Protein AF-A0ABC8RAS7-F1 (afdb_monomer_lite)

InterPro domains:
  IPR002060 Squalene/phytoene synthase [PF00494] (3-174)
  IPR008949 Isoprenoid synthase domain superfamily [G3DSA:1.10.600.10] (1-197)
  IPR008949 Isoprenoid synthase domain superfamily [SSF48576] (3-178)
  IPR019845 Squalene/phytoene synthase, conserved site [PS01044] (50-65)
  IPR019845 Squalene/phytoene synthase, conserved site [PS01045] (83-111)
  IPR044844 Trans-isoprenyl diphosphate synthases, eukaryotic-type [PTHR11626] (1-174)

Sequence (250 aa):
MDQFHDVSTAFLELGSSYQEAIEDITMRMGAGMAKFICKEVETIDDYDEYCHYVAGLVGLGLSKLFHASGSEDLLSDSLSNSMGLFLQKTNIIRDYLEDINEIPKSRMFWPRQIWSKYVNKLEELKYEENSVKAVQCLNDMVTNALFHVEDCLTYMSSLRDPAIFRFCAIPQAVQCLLSSGARFERYKLRLRFRKERFDSDPLPEGIASLTACSYSHRYARKQELSFSHALYLKPDKDRMFHLPYRFHCP

Structure (mmCIF, N/CA/C/O backbone):
data_AF-A0ABC8RAS7-F1
#
_entry.id   AF-A0ABC8RAS7-F1
#
loop_
_atom_site.group_PDB
_atom_site.id
_atom_site.type_symbol
_atom_site.label_atom_id
_atom_site.label_alt_id
_atom_site.label_comp_id
_atom_site.label_asym_id
_atom_site.label_entity_id
_atom_site.label_seq_id
_atom_site.pdbx_PDB_ins_code
_atom_site.Cartn_x
_atom_site.Cartn_y
_atom_site.Cartn_z
_atom_site.occupancy
_atom_site.B_iso_or_equiv
_atom_site.auth_seq_id
_atom_site.auth_comp_id
_atom_site.auth_asym_id
_atom_site.auth_atom_id
_atom_site.pdbx_PDB_model_num
ATOM 1 N N . MET A 1 1 ? 1.725 -23.679 9.089 1.00 62.34 1 MET A N 1
ATOM 2 C CA . MET A 1 1 ? 0.539 -22.963 9.622 1.00 62.34 1 MET A CA 1
ATOM 3 C C . MET A 1 1 ? 0.133 -23.550 10.980 1.00 62.34 1 MET A C 1
ATOM 5 O O . MET A 1 1 ? -1.001 -23.413 11.417 1.00 62.34 1 MET A O 1
ATOM 9 N N . ASP A 1 2 ? 1.065 -24.193 11.684 1.00 82.06 2 ASP A N 1
ATOM 10 C CA . ASP A 1 2 ? 0.701 -25.319 12.555 1.00 82.06 2 ASP A CA 1
ATOM 11 C C . ASP A 1 2 ? 0.168 -24.858 13.922 1.00 82.06 2 ASP A C 1
ATOM 13 O O . ASP A 1 2 ? -0.480 -25.621 14.628 1.00 82.06 2 ASP A O 1
ATOM 17 N N . GLN A 1 3 ? 0.365 -23.575 14.243 1.00 92.94 3 GLN A N 1
ATOM 18 C CA . GLN A 1 3 ? -0.088 -22.911 15.471 1.00 92.94 3 GLN A CA 1
ATOM 19 C C . GLN A 1 3 ? -1.175 -21.849 15.208 1.00 92.94 3 GLN A C 1
ATOM 21 O O . GLN A 1 3 ? -1.400 -20.957 16.016 1.00 92.94 3 GLN A O 1
ATOM 26 N N . PHE A 1 4 ? -1.867 -21.894 14.060 1.00 93.62 4 PHE A N 1
ATOM 27 C CA . PHE A 1 4 ? -2.911 -20.899 13.749 1.00 93.62 4 PHE A CA 1
ATOM 28 C C . PHE A 1 4 ? -4.131 -20.977 14.691 1.00 93.62 4 PHE A C 1
ATOM 30 O O . PHE A 1 4 ? -4.896 -20.020 14.818 1.00 93.62 4 PHE A O 1
ATOM 37 N N . HIS A 1 5 ? -4.299 -22.105 15.384 1.00 93.88 5 HIS A N 1
ATOM 38 C CA . HIS A 1 5 ? -5.350 -22.290 16.380 1.00 93.88 5 HIS A CA 1
ATOM 39 C C . HIS A 1 5 ? -5.195 -21.354 17.589 1.00 93.88 5 HIS A C 1
ATOM 41 O O . HIS A 1 5 ? -6.210 -20.904 18.117 1.00 93.88 5 HIS A O 1
ATOM 47 N N . ASP A 1 6 ? -3.968 -20.982 17.971 1.00 96.12 6 ASP A N 1
ATOM 48 C CA . ASP A 1 6 ? -3.725 -19.998 19.035 1.00 96.12 6 ASP A CA 1
ATOM 49 C C . ASP A 1 6 ? -4.275 -18.619 18.645 1.00 96.12 6 ASP A C 1
ATOM 51 O O . ASP A 1 6 ? -4.979 -17.972 19.418 1.00 96.12 6 ASP A O 1
ATOM 55 N N . VAL A 1 7 ? -4.021 -18.199 17.400 1.00 95.69 7 VAL A N 1
ATOM 56 C CA . VAL A 1 7 ? -4.528 -16.932 16.848 1.00 95.69 7 VAL A CA 1
ATOM 57 C C . VAL A 1 7 ? -6.052 -16.948 16.776 1.00 95.69 7 VAL A C 1
ATOM 59 O O . VAL A 1 7 ? -6.695 -15.973 17.151 1.00 95.69 7 VAL A O 1
ATOM 62 N N . SER A 1 8 ? -6.631 -18.066 16.330 1.00 94.94 8 SER A N 1
ATOM 63 C CA . SER A 1 8 ? -8.087 -18.233 16.249 1.00 94.94 8 SER A CA 1
ATOM 64 C C . SER A 1 8 ? -8.736 -18.192 17.634 1.00 94.94 8 SER A C 1
ATOM 66 O O . SER A 1 8 ? -9.781 -17.575 17.801 1.00 94.94 8 SER A O 1
ATOM 68 N N . THR A 1 9 ? -8.100 -18.798 18.639 1.00 96.88 9 THR A N 1
ATOM 69 C CA . THR A 1 9 ? -8.584 -18.775 20.027 1.00 96.88 9 THR A CA 1
ATOM 70 C C . THR A 1 9 ? -8.573 -17.351 20.578 1.00 96.88 9 THR A C 1
ATOM 72 O O . THR A 1 9 ? -9.608 -16.875 21.029 1.00 96.88 9 THR A O 1
ATOM 75 N N . ALA A 1 10 ? -7.453 -16.631 20.448 1.00 97.44 10 ALA A N 1
ATOM 76 C CA . ALA A 1 10 ? -7.353 -15.238 20.891 1.00 97.44 10 ALA A CA 1
ATOM 77 C C . ALA A 1 10 ? -8.318 -14.303 20.139 1.00 97.44 10 ALA A C 1
ATOM 79 O O . ALA A 1 10 ? -8.871 -13.376 20.722 1.00 97.44 10 ALA A O 1
ATOM 80 N N . PHE A 1 11 ? -8.548 -14.549 18.847 1.00 97.38 11 PHE A N 1
ATOM 81 C CA . PHE A 1 11 ? -9.520 -13.806 18.048 1.00 97.38 11 PHE A CA 1
ATOM 82 C C . PHE A 1 11 ? -10.949 -13.955 18.592 1.00 97.38 11 PHE A C 1
ATOM 84 O O . PHE A 1 11 ? -11.655 -12.958 18.735 1.00 97.38 11 PHE A O 1
ATOM 91 N N . LEU A 1 12 ? -11.353 -15.179 18.947 1.00 97.50 12 LEU A N 1
ATOM 92 C CA . LEU A 1 12 ? -12.685 -15.464 19.493 1.00 97.50 12 LEU A CA 1
ATOM 93 C C . LEU A 1 12 ? -12.917 -14.840 20.879 1.00 97.50 12 LEU A C 1
ATOM 95 O O . LEU A 1 12 ? -14.067 -14.672 21.283 1.00 97.50 12 LEU A O 1
ATOM 99 N N . GLU A 1 13 ? -11.851 -14.474 21.595 1.00 97.75 13 GLU A N 1
ATOM 100 C CA . GLU A 1 13 ? -11.922 -13.759 22.876 1.00 97.75 13 GLU A CA 1
ATOM 101 C C . GLU A 1 13 ? -12.148 -12.243 22.716 1.00 97.75 13 GLU A C 1
ATOM 103 O O . GLU A 1 13 ? -12.458 -11.557 23.693 1.00 97.75 13 GLU A O 1
ATOM 108 N N . LEU A 1 14 ? -12.012 -11.691 21.504 1.00 97.56 14 LEU A N 1
ATOM 109 C CA . LEU A 1 14 ? -12.231 -10.265 21.250 1.00 97.56 14 LEU A CA 1
ATOM 110 C C . LEU A 1 14 ? -13.721 -9.897 21.317 1.00 97.56 14 LEU A C 1
ATOM 112 O O . LEU A 1 14 ? -14.602 -10.722 21.100 1.00 97.56 14 LEU A O 1
ATOM 116 N N . GLY A 1 15 ? -14.028 -8.620 21.559 1.00 97.50 15 GLY A N 1
ATOM 117 C CA . GLY A 1 15 ? -15.397 -8.107 21.424 1.00 97.50 15 GLY A CA 1
ATOM 118 C C . GLY A 1 15 ? -15.930 -8.232 19.988 1.00 97.50 15 GLY A C 1
ATOM 119 O O . GLY A 1 15 ? -15.159 -8.133 19.032 1.00 97.50 15 GLY A O 1
ATOM 120 N N . SER A 1 16 ? -17.248 -8.402 19.830 1.00 97.25 16 SER A N 1
ATOM 121 C CA . SER A 1 16 ? -17.882 -8.671 18.526 1.00 97.25 16 SER A CA 1
ATOM 122 C C . SER A 1 16 ? -17.580 -7.607 17.469 1.00 97.25 16 SER A C 1
ATOM 124 O O . SER A 1 16 ? -17.297 -7.945 16.328 1.00 97.25 16 SER A O 1
ATOM 126 N N . SER A 1 17 ? -17.535 -6.329 17.855 1.00 96.69 17 SER A N 1
ATOM 127 C CA . SER A 1 17 ? -17.196 -5.226 16.948 1.00 96.69 17 SER A CA 1
ATOM 128 C C . SER A 1 17 ? -15.775 -5.328 16.378 1.00 96.69 17 SER A C 1
ATOM 130 O O . SER A 1 17 ? -15.545 -4.977 15.221 1.00 96.69 17 SER A O 1
ATOM 132 N N . TYR A 1 18 ? -14.815 -5.835 17.157 1.00 97.81 18 TYR A N 1
ATOM 133 C CA . TYR A 1 18 ? -13.459 -6.088 16.671 1.00 97.81 18 TYR A CA 1
ATOM 134 C C . TYR A 1 18 ? -13.413 -7.314 15.759 1.00 97.81 18 TYR A C 1
ATOM 136 O O . TYR A 1 18 ? -12.730 -7.281 14.735 1.00 97.81 18 TYR A O 1
ATOM 144 N N . GLN A 1 19 ? -14.152 -8.372 16.113 1.00 98.12 19 GLN A N 1
ATOM 145 C CA . GLN A 1 19 ? -14.245 -9.585 15.301 1.00 98.12 19 GLN A CA 1
ATOM 146 C C . GLN A 1 19 ? -14.814 -9.276 13.912 1.00 98.12 19 GLN A C 1
ATOM 148 O O . GLN A 1 19 ? -14.172 -9.579 12.909 1.00 98.12 19 GLN A O 1
ATOM 153 N N . GLU A 1 20 ? -15.942 -8.564 13.853 1.00 97.50 20 GLU A N 1
ATOM 154 C CA . GLU A 1 20 ? -16.597 -8.141 12.608 1.00 97.50 20 GLU A CA 1
ATOM 155 C C . GLU A 1 20 ? -15.663 -7.313 11.713 1.00 97.50 20 GLU A C 1
ATOM 157 O O . GLU A 1 20 ? -15.599 -7.528 10.501 1.00 97.50 20 GLU A O 1
ATOM 162 N N . ALA A 1 21 ? -14.900 -6.381 12.299 1.00 96.50 21 ALA A N 1
ATOM 163 C CA . ALA A 1 21 ? -13.942 -5.573 11.549 1.00 96.50 21 ALA A CA 1
ATOM 164 C C . ALA A 1 21 ? -12.818 -6.429 10.943 1.00 96.50 21 ALA A C 1
ATOM 166 O O . ALA A 1 21 ? -12.458 -6.239 9.781 1.00 96.50 21 ALA A O 1
ATOM 167 N N . ILE A 1 22 ? -12.265 -7.374 11.705 1.00 98.06 22 ILE A N 1
ATOM 168 C CA . ILE A 1 22 ? -11.183 -8.252 11.242 1.00 98.06 22 ILE A CA 1
ATOM 169 C C . ILE A 1 22 ? -11.694 -9.236 10.181 1.00 98.06 22 ILE A C 1
ATOM 171 O O . ILE A 1 22 ? -11.014 -9.432 9.172 1.00 98.06 22 ILE A O 1
ATOM 175 N N . GLU A 1 23 ? -12.878 -9.825 10.365 1.00 97.75 23 GLU A N 1
ATOM 176 C CA . GLU A 1 23 ? -13.484 -10.761 9.409 1.00 97.75 23 GLU A CA 1
ATOM 177 C C . GLU A 1 23 ? -13.781 -10.095 8.065 1.00 97.75 23 GLU A C 1
ATOM 179 O O . GLU A 1 23 ? -13.345 -10.602 7.028 1.00 97.75 23 GLU A O 1
ATOM 184 N N . ASP A 1 24 ? -14.446 -8.932 8.072 1.00 97.50 24 ASP A N 1
ATOM 185 C CA . ASP A 1 24 ? -14.760 -8.169 6.854 1.00 97.50 24 ASP A CA 1
ATOM 186 C C . ASP A 1 24 ? -13.488 -7.855 6.057 1.00 97.50 24 ASP A C 1
ATOM 188 O O . ASP A 1 24 ? -13.397 -8.122 4.853 1.00 97.50 24 ASP A O 1
ATOM 192 N N . ILE A 1 25 ? -12.470 -7.326 6.739 1.00 98.00 25 ILE A N 1
ATOM 193 C CA . ILE A 1 25 ? -11.211 -6.937 6.105 1.00 98.00 25 ILE A CA 1
ATOM 194 C C . ILE A 1 25 ? -10.447 -8.153 5.588 1.00 98.00 25 ILE A C 1
ATOM 196 O O . ILE A 1 25 ? -9.979 -8.124 4.449 1.00 98.00 25 ILE A O 1
ATOM 200 N N . THR A 1 26 ? -10.361 -9.232 6.366 1.00 97.81 26 THR A N 1
ATOM 201 C CA . THR A 1 26 ? -9.653 -10.456 5.960 1.00 97.81 26 THR A CA 1
ATOM 202 C C . THR A 1 26 ? -10.329 -11.105 4.753 1.00 97.81 26 THR A C 1
ATOM 204 O O . THR A 1 26 ? -9.649 -11.494 3.802 1.00 97.81 26 THR A O 1
ATOM 207 N N . MET A 1 27 ? -11.664 -11.162 4.738 1.00 98.19 27 MET A N 1
ATOM 208 C CA . MET A 1 27 ? -12.439 -11.691 3.616 1.00 98.19 27 MET A CA 1
ATOM 209 C C . MET A 1 27 ? -12.206 -10.874 2.337 1.00 98.19 27 MET A C 1
ATOM 211 O O . MET A 1 27 ? -11.883 -11.437 1.286 1.00 98.19 27 MET A O 1
ATOM 215 N N . ARG A 1 28 ? -12.333 -9.543 2.413 1.00 98.31 28 ARG A N 1
ATOM 216 C CA . ARG A 1 28 ? -12.147 -8.643 1.261 1.00 98.31 28 ARG A CA 1
ATOM 217 C C . ARG A 1 28 ? -10.706 -8.650 0.754 1.00 98.31 28 ARG A C 1
ATOM 219 O O . ARG A 1 28 ? -10.491 -8.666 -0.458 1.00 98.31 28 ARG A O 1
ATOM 226 N N . MET A 1 29 ? -9.732 -8.680 1.662 1.00 98.25 29 MET A N 1
ATOM 227 C CA . MET A 1 29 ? -8.311 -8.778 1.330 1.00 98.25 29 MET A CA 1
ATOM 228 C C . MET A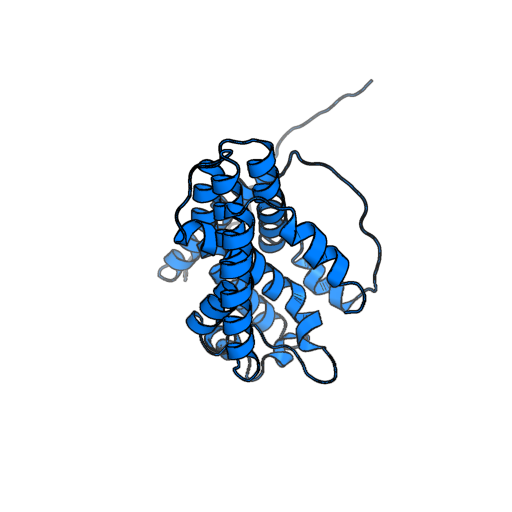 1 29 ? -8.004 -10.099 0.631 1.00 98.25 29 MET A C 1
ATOM 230 O O . MET A 1 29 ? -7.384 -10.085 -0.427 1.00 98.25 29 MET A O 1
ATOM 234 N N . GLY A 1 30 ? -8.500 -11.227 1.150 1.00 97.75 30 GLY A N 1
ATOM 235 C CA . GLY A 1 30 ? -8.322 -12.539 0.526 1.00 97.75 30 GLY A CA 1
ATOM 236 C C . GLY A 1 30 ? -8.903 -12.603 -0.890 1.00 97.75 30 GLY A C 1
ATOM 237 O O . GLY A 1 30 ? -8.229 -13.065 -1.813 1.00 97.75 30 GLY A O 1
ATOM 238 N N . ALA A 1 31 ? -10.113 -12.072 -1.091 1.00 97.12 31 ALA A N 1
ATOM 239 C CA . ALA A 1 31 ? -10.736 -11.987 -2.414 1.00 97.12 31 ALA A CA 1
ATOM 240 C C . ALA A 1 31 ? -9.928 -11.104 -3.385 1.00 97.12 31 ALA A C 1
ATOM 242 O O . ALA A 1 31 ? -9.708 -11.476 -4.539 1.00 97.12 31 ALA A O 1
ATOM 243 N N . GLY A 1 32 ? -9.439 -9.958 -2.907 1.00 96.56 32 GLY A N 1
ATOM 244 C CA . GLY A 1 32 ? -8.588 -9.055 -3.674 1.00 96.56 32 GLY A CA 1
ATOM 245 C C . GLY A 1 32 ? -7.239 -9.664 -4.050 1.00 96.56 32 GLY A C 1
ATOM 246 O O . GLY A 1 32 ? -6.834 -9.612 -5.208 1.00 96.56 32 GLY A O 1
ATOM 247 N N . MET A 1 33 ? -6.566 -10.317 -3.101 1.00 95.12 33 MET A N 1
ATOM 248 C CA . MET A 1 33 ? -5.312 -11.032 -3.350 1.00 95.12 33 MET A CA 1
ATOM 249 C C . MET A 1 33 ? -5.506 -12.128 -4.399 1.00 95.12 33 MET A C 1
ATOM 251 O O . MET A 1 33 ? -4.701 -12.227 -5.322 1.00 95.12 33 MET A O 1
ATOM 255 N N . ALA A 1 34 ? -6.600 -12.895 -4.316 1.00 96.75 34 ALA A N 1
ATOM 256 C CA . ALA A 1 34 ? -6.923 -13.929 -5.295 1.00 96.75 34 ALA A CA 1
ATOM 257 C C . ALA A 1 34 ? -7.057 -13.368 -6.722 1.00 96.75 34 ALA A C 1
ATOM 259 O O . ALA A 1 34 ? -6.582 -13.992 -7.673 1.00 96.75 34 ALA A O 1
ATOM 260 N N . LYS A 1 35 ? -7.626 -12.162 -6.875 1.00 94.88 35 LYS A N 1
ATOM 261 C CA . LYS A 1 35 ? -7.742 -11.462 -8.167 1.00 94.88 35 LYS A CA 1
ATOM 262 C C . LYS A 1 35 ? -6.380 -11.216 -8.831 1.00 94.88 35 LYS A C 1
ATOM 264 O O . LYS A 1 35 ? -6.275 -11.319 -10.051 1.00 94.88 35 LYS A O 1
ATOM 269 N N . PHE A 1 36 ? -5.346 -10.913 -8.045 1.00 94.62 36 PHE A N 1
ATOM 270 C CA . PHE A 1 36 ? -4.010 -10.557 -8.538 1.00 94.62 36 PHE A CA 1
ATOM 271 C C . PHE A 1 36 ? -3.017 -11.732 -8.601 1.00 94.62 36 PHE A C 1
ATOM 273 O O . PHE A 1 36 ? -1.867 -11.532 -8.976 1.00 94.62 36 PHE A O 1
ATOM 280 N N . ILE A 1 37 ? -3.439 -12.975 -8.324 1.00 91.12 37 ILE A N 1
ATOM 281 C CA . ILE A 1 37 ? -2.560 -14.158 -8.463 1.00 91.12 37 ILE A CA 1
ATOM 282 C C . ILE A 1 37 ? -2.108 -14.355 -9.919 1.00 91.12 37 ILE A C 1
ATOM 284 O O . ILE A 1 37 ? -0.943 -14.654 -10.181 1.00 91.12 37 ILE A O 1
ATOM 288 N N . CYS A 1 38 ? -3.032 -14.192 -10.869 1.00 87.25 38 CYS A N 1
ATOM 289 C CA . CYS A 1 38 ? -2.792 -14.426 -12.298 1.00 87.25 38 CYS A CA 1
ATOM 290 C C . CYS A 1 38 ? -2.869 -13.144 -13.140 1.00 87.25 38 CYS A C 1
ATOM 292 O O . CYS A 1 38 ? -2.882 -13.229 -14.367 1.00 87.25 38 CYS A O 1
ATOM 294 N N . LYS A 1 39 ? -2.961 -11.974 -12.499 1.00 91.56 39 LYS A N 1
ATOM 295 C CA . LYS A 1 39 ? -3.093 -10.673 -13.161 1.00 91.56 39 LYS A CA 1
ATOM 296 C C . LYS A 1 39 ? -1.865 -9.820 -12.855 1.00 91.56 39 LYS A C 1
ATOM 298 O O . LYS A 1 39 ? -1.548 -9.596 -11.692 1.00 91.56 39 LYS A O 1
ATOM 303 N N . GLU A 1 40 ? -1.205 -9.336 -13.900 1.00 92.50 40 GLU A N 1
ATOM 304 C CA . GLU A 1 40 ? -0.124 -8.356 -13.777 1.00 92.50 40 GLU A CA 1
ATOM 305 C C . GLU A 1 40 ? -0.687 -6.947 -13.544 1.00 92.50 40 GLU A C 1
ATOM 307 O O . GLU A 1 40 ? -1.829 -6.646 -13.898 1.00 92.50 40 GLU A O 1
ATOM 312 N N . VAL A 1 41 ? 0.110 -6.080 -12.915 1.00 97.06 41 VAL A N 1
ATOM 313 C CA . VAL A 1 41 ? -0.265 -4.683 -12.673 1.00 97.06 41 VAL A CA 1
ATOM 314 C C . VAL A 1 41 ? 0.050 -3.869 -13.929 1.00 97.06 41 VAL A C 1
ATOM 316 O O . VAL A 1 41 ? 1.200 -3.505 -14.184 1.00 97.06 41 VAL A O 1
ATOM 319 N N . GLU A 1 42 ? -0.971 -3.584 -14.733 1.00 97.56 42 GLU A N 1
ATOM 320 C CA . GLU A 1 42 ? -0.797 -2.917 -16.026 1.00 97.56 42 GLU A CA 1
ATOM 321 C C . GLU A 1 42 ? -0.970 -1.400 -15.910 1.00 97.56 42 GLU A C 1
ATOM 323 O O . GLU A 1 42 ? -0.127 -0.631 -16.379 1.00 97.56 42 GLU A O 1
ATOM 328 N N . THR A 1 43 ? -2.039 -0.953 -15.254 1.00 98.50 43 THR A N 1
ATOM 329 C CA . THR A 1 43 ? -2.408 0.466 -15.149 1.00 98.50 43 THR A CA 1
ATOM 330 C C . THR A 1 43 ? -2.144 1.041 -13.757 1.00 98.50 43 THR A C 1
ATOM 332 O O . THR A 1 43 ? -1.894 0.317 -12.793 1.00 98.50 43 THR A O 1
ATOM 335 N N . ILE A 1 44 ? -2.209 2.370 -13.635 1.00 98.06 44 ILE A N 1
ATOM 336 C CA . ILE A 1 44 ? -2.212 3.038 -12.323 1.00 98.06 44 ILE A CA 1
ATOM 337 C C . ILE A 1 44 ? -3.447 2.615 -11.512 1.00 98.06 44 ILE A C 1
ATOM 339 O O . ILE A 1 44 ? -3.323 2.399 -10.312 1.00 98.06 44 ILE A O 1
ATOM 343 N N . ASP A 1 45 ? -4.592 2.405 -12.163 1.00 98.25 45 ASP A N 1
ATOM 344 C CA . ASP A 1 45 ? -5.808 1.932 -11.492 1.00 98.25 45 ASP A CA 1
ATOM 345 C C . ASP A 1 45 ? -5.640 0.505 -10.953 1.00 98.25 45 ASP A C 1
ATOM 347 O O . ASP A 1 45 ? -6.037 0.223 -9.826 1.00 98.25 45 ASP A O 1
ATOM 351 N N . ASP A 1 46 ? -4.989 -0.389 -11.708 1.00 98.12 46 ASP A N 1
ATOM 352 C CA . ASP A 1 46 ? -4.641 -1.731 -11.227 1.00 98.12 46 ASP A CA 1
ATOM 353 C C . ASP A 1 46 ? -3.698 -1.661 -10.023 1.00 98.12 46 ASP A C 1
ATOM 355 O O . ASP A 1 46 ? -3.807 -2.458 -9.093 1.00 98.12 46 ASP A O 1
ATOM 359 N N . TYR A 1 47 ? -2.765 -0.708 -10.041 1.00 98.38 47 TYR A N 1
ATOM 360 C CA . TYR A 1 47 ? -1.812 -0.496 -8.960 1.00 98.38 47 TYR A CA 1
ATOM 361 C C . TYR A 1 47 ? -2.493 0.025 -7.692 1.00 98.38 47 TYR A C 1
ATOM 363 O O . TYR A 1 47 ? -2.220 -0.474 -6.597 1.00 98.38 47 TYR A O 1
ATOM 371 N N . ASP A 1 48 ? -3.407 0.984 -7.838 1.00 98.31 48 ASP A N 1
ATOM 372 C CA . ASP A 1 48 ? -4.221 1.517 -6.747 1.00 98.31 48 ASP A CA 1
ATOM 373 C C . ASP A 1 48 ? -5.175 0.459 -6.193 1.00 98.31 48 ASP A C 1
ATOM 375 O O . ASP A 1 48 ? -5.292 0.324 -4.976 1.00 98.31 48 ASP A O 1
ATOM 379 N N . GLU A 1 49 ? -5.792 -0.346 -7.058 1.00 98.44 49 GLU A N 1
ATOM 380 C CA . GLU A 1 49 ? -6.657 -1.457 -6.664 1.00 98.44 49 GLU A CA 1
ATOM 381 C C . GLU A 1 49 ? -5.873 -2.553 -5.925 1.00 98.44 49 GLU A C 1
ATOM 383 O O . GLU A 1 49 ? -6.305 -3.026 -4.871 1.00 98.44 49 GLU A O 1
ATOM 388 N N . TYR A 1 50 ? -4.694 -2.932 -6.425 1.00 98.25 50 TYR A N 1
ATOM 389 C CA . TYR A 1 50 ? -3.822 -3.880 -5.736 1.00 98.25 50 TYR A CA 1
ATOM 390 C C . TYR A 1 50 ? -3.445 -3.361 -4.343 1.00 98.25 50 TYR A C 1
ATOM 392 O O . TYR A 1 50 ? -3.636 -4.062 -3.346 1.00 98.25 50 TYR A O 1
ATOM 400 N N . CYS A 1 51 ? -2.974 -2.111 -4.255 1.00 98.31 51 CYS A N 1
ATOM 401 C CA . CYS A 1 51 ? -2.611 -1.485 -2.984 1.00 98.31 51 CYS A CA 1
ATOM 402 C C . CYS A 1 51 ? -3.818 -1.332 -2.046 1.00 98.31 51 CYS A C 1
ATOM 404 O O . CYS 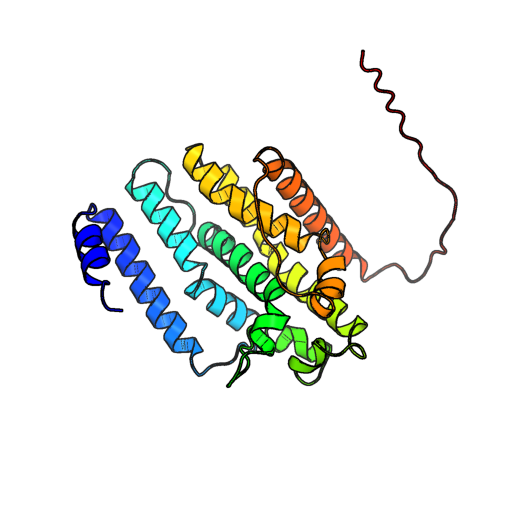A 1 51 ? -3.659 -1.480 -0.832 1.00 98.31 51 CYS A O 1
ATOM 406 N N . HIS A 1 52 ? -5.017 -1.082 -2.581 1.00 98.50 52 HIS A N 1
ATOM 407 C CA . HIS A 1 52 ? -6.255 -1.055 -1.807 1.00 98.50 52 HIS A CA 1
ATOM 408 C C . HIS A 1 52 ? -6.469 -2.389 -1.101 1.00 98.50 52 HIS A C 1
ATOM 410 O O . HIS A 1 52 ? -6.619 -2.413 0.118 1.00 98.50 52 HIS A O 1
ATOM 416 N N . TYR A 1 53 ? -6.416 -3.500 -1.834 1.00 98.38 53 TYR A N 1
ATOM 417 C CA . TYR A 1 53 ? -6.676 -4.806 -1.243 1.00 98.38 53 TYR A CA 1
ATOM 418 C C . TYR A 1 53 ? -5.648 -5.201 -0.184 1.00 98.38 53 TYR A C 1
ATOM 420 O O . TYR A 1 53 ? -6.041 -5.658 0.885 1.00 98.38 53 TYR A O 1
ATOM 428 N N . VAL A 1 54 ? -4.351 -5.012 -0.446 1.00 97.62 54 VAL A N 1
ATOM 429 C CA . VAL A 1 54 ? -3.298 -5.526 0.451 1.00 97.62 54 VAL A CA 1
ATOM 430 C C . VAL A 1 54 ? -2.919 -4.575 1.590 1.00 97.62 54 VAL A C 1
ATOM 432 O O . VAL A 1 54 ? -2.305 -5.013 2.558 1.00 97.62 54 VAL A O 1
ATOM 435 N N . ALA A 1 55 ? -3.274 -3.288 1.506 1.00 98.06 55 ALA A N 1
ATOM 436 C CA . ALA A 1 55 ? -2.894 -2.299 2.519 1.00 98.06 55 ALA A CA 1
ATOM 437 C C . ALA A 1 55 ? -3.957 -1.233 2.795 1.00 98.06 55 ALA A C 1
ATOM 439 O O . ALA A 1 55 ? -4.141 -0.847 3.948 1.00 98.06 55 ALA A O 1
ATOM 440 N N . GLY A 1 56 ? -4.688 -0.769 1.781 1.00 98.19 56 GLY A N 1
ATOM 441 C CA . GLY A 1 56 ? -5.799 0.165 1.976 1.00 98.19 56 GLY A CA 1
ATOM 442 C C . GLY A 1 56 ? -6.846 -0.389 2.943 1.00 98.19 56 GLY A C 1
ATOM 443 O O . GLY A 1 56 ? -7.202 0.266 3.920 1.00 98.19 56 GLY A O 1
ATOM 444 N N . LEU A 1 57 ? -7.247 -1.649 2.750 1.00 98.50 57 LEU A N 1
ATOM 445 C CA . LEU A 1 57 ? -8.148 -2.376 3.645 1.00 98.50 57 LEU A CA 1
ATOM 446 C C . LEU A 1 57 ? -7.598 -2.511 5.072 1.00 98.50 57 LEU A C 1
ATOM 448 O O . LEU A 1 57 ? -8.379 -2.466 6.019 1.00 98.50 57 LEU A O 1
ATOM 452 N N . VAL A 1 58 ? -6.277 -2.614 5.253 1.00 98.06 58 VAL A N 1
ATOM 453 C CA . VAL A 1 58 ? -5.659 -2.602 6.592 1.00 98.06 58 VAL A CA 1
ATOM 454 C C . VAL A 1 58 ? -5.890 -1.252 7.269 1.00 98.06 58 VAL A C 1
ATOM 456 O O . VAL A 1 58 ? -6.254 -1.214 8.442 1.00 98.06 58 VAL A O 1
ATOM 459 N N . GLY A 1 59 ? -5.742 -0.149 6.529 1.00 97.25 59 GLY A N 1
ATOM 460 C CA . GLY A 1 59 ? -6.065 1.193 7.014 1.00 97.25 59 GLY A CA 1
ATOM 461 C C . GLY A 1 59 ? -7.525 1.313 7.457 1.00 97.25 59 GLY A C 1
ATOM 462 O O . GLY A 1 59 ? -7.786 1.754 8.574 1.00 97.25 59 GLY A O 1
ATOM 463 N N . LEU A 1 60 ? -8.470 0.845 6.631 1.00 97.94 60 LEU A N 1
ATOM 464 C CA . LEU A 1 60 ? -9.901 0.819 6.971 1.00 97.94 60 LEU A CA 1
ATOM 465 C C . LEU A 1 60 ? -10.171 -0.037 8.216 1.00 97.94 60 LEU A C 1
ATOM 467 O O . LEU A 1 60 ? -10.904 0.384 9.108 1.00 97.94 60 LEU A O 1
ATOM 471 N N . GLY A 1 61 ? -9.569 -1.225 8.292 1.00 97.88 61 GLY A N 1
ATOM 472 C CA . GLY A 1 61 ? -9.697 -2.125 9.436 1.00 97.88 61 GLY A CA 1
ATOM 473 C C . GLY A 1 61 ? -9.232 -1.480 10.730 1.00 97.88 61 GLY A C 1
ATOM 474 O O . GLY A 1 61 ? -9.974 -1.465 11.704 1.00 97.88 61 GLY A O 1
ATOM 475 N N . LEU A 1 62 ? -8.046 -0.871 10.727 1.00 97.75 62 LEU A N 1
ATOM 476 C CA . LEU A 1 62 ? -7.521 -0.158 11.889 1.00 97.75 62 LEU A CA 1
ATOM 477 C C . LEU A 1 62 ? -8.432 1.002 12.307 1.00 97.75 62 LEU A C 1
ATOM 479 O O . LEU A 1 62 ? -8.731 1.121 13.492 1.00 97.75 62 LEU A O 1
ATOM 483 N N . SER A 1 63 ? -8.944 1.804 11.365 1.00 97.56 63 SER A N 1
ATOM 484 C CA . SER A 1 63 ? -9.91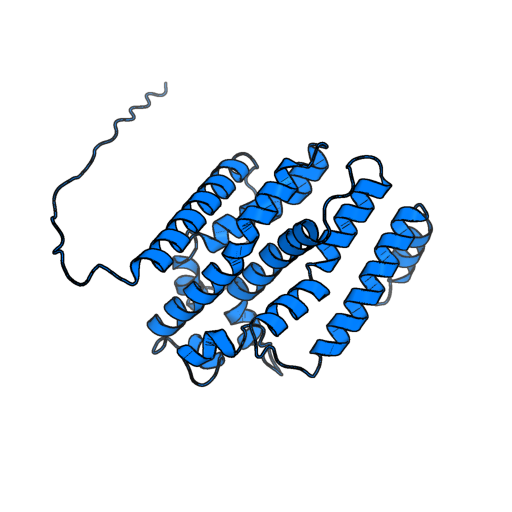5 2.863 11.682 1.00 97.56 63 SER A CA 1
ATOM 485 C C . SER A 1 63 ? -11.187 2.308 12.329 1.00 97.56 63 SER A C 1
ATOM 487 O O . SER A 1 63 ? -11.666 2.872 13.312 1.00 97.56 63 SER A O 1
ATOM 489 N N . LYS A 1 64 ? -11.708 1.174 11.836 1.00 97.62 64 LYS A N 1
ATOM 490 C CA . LYS A 1 64 ? -12.852 0.481 12.449 1.00 97.62 64 LYS A CA 1
ATOM 491 C C . LYS A 1 64 ? -12.528 -0.019 13.859 1.00 97.62 64 LYS A C 1
ATOM 493 O O . LYS A 1 64 ? -13.367 0.119 14.740 1.00 97.62 64 LYS A O 1
ATOM 498 N N . LEU A 1 65 ? -11.326 -0.552 14.095 1.00 98.00 65 LEU A N 1
ATOM 499 C CA . LEU A 1 65 ? -10.895 -1.012 15.421 1.00 98.00 65 LEU A CA 1
ATOM 500 C C . LEU A 1 65 ? -10.764 0.154 16.415 1.00 98.00 65 LEU A C 1
ATOM 502 O O . LEU A 1 65 ? -11.244 0.044 17.539 1.00 98.00 65 LEU A O 1
ATOM 506 N N . PHE A 1 66 ? -10.174 1.281 16.005 1.00 97.62 66 PHE A N 1
ATOM 507 C CA . PHE A 1 66 ? -10.066 2.482 16.849 1.00 97.62 66 PHE A CA 1
ATOM 508 C C . PHE A 1 66 ? -11.433 3.086 17.186 1.00 97.62 66 PHE A C 1
ATOM 510 O O . PHE A 1 66 ? -11.648 3.588 18.290 1.00 97.62 66 PHE A O 1
ATOM 517 N N . HIS A 1 67 ? -12.376 3.007 16.246 1.00 97.00 67 HIS A N 1
ATOM 518 C CA . HIS A 1 67 ? -13.755 3.397 16.494 1.00 97.00 67 HIS A CA 1
ATOM 519 C C . HIS A 1 67 ? -14.463 2.424 17.446 1.00 97.00 67 HIS A C 1
ATOM 521 O O . HIS A 1 67 ? -15.104 2.846 18.407 1.00 97.00 67 HIS A O 1
ATOM 527 N N . ALA A 1 68 ? -14.301 1.116 17.226 1.00 96.38 68 ALA A N 1
ATOM 528 C CA . ALA A 1 68 ? -14.881 0.065 18.058 1.00 96.38 68 ALA A CA 1
ATOM 529 C C . ALA A 1 68 ? -14.383 0.104 19.513 1.00 96.38 68 ALA A C 1
ATOM 531 O O . ALA A 1 68 ? -15.128 -0.283 20.413 1.00 96.38 68 ALA A O 1
ATOM 532 N N . SER A 1 69 ? -13.166 0.604 19.759 1.00 96.38 69 SER A N 1
ATOM 533 C CA . SER A 1 69 ? -12.644 0.821 21.113 1.00 96.38 69 SER A CA 1
ATOM 534 C C . SER A 1 69 ? -13.189 2.068 21.805 1.00 96.38 69 SER A C 1
ATOM 536 O O . SER A 1 69 ? -12.933 2.260 22.994 1.00 96.38 69 SER A O 1
ATOM 538 N N . GLY A 1 70 ? -13.922 2.924 21.087 1.00 96.06 70 GLY A N 1
ATOM 539 C CA . GLY A 1 70 ? -14.378 4.225 21.576 1.00 96.06 70 GLY A CA 1
ATOM 540 C C . GLY A 1 70 ? -13.253 5.252 21.730 1.00 96.06 70 GLY A C 1
ATOM 541 O O . GLY A 1 70 ? -13.457 6.279 22.374 1.00 96.06 70 GLY A O 1
ATOM 542 N N . SER A 1 71 ? -12.066 4.976 21.178 1.00 95.06 71 SER A N 1
ATOM 543 C CA . SER A 1 71 ? -10.895 5.856 21.290 1.00 95.06 71 SER A CA 1
ATOM 544 C C . SER A 1 71 ? -10.875 6.945 20.218 1.00 95.06 71 SER A C 1
ATOM 546 O O . SER A 1 71 ? -10.327 8.017 20.457 1.00 95.06 71 SER A O 1
ATOM 548 N N . GLU A 1 72 ? -11.478 6.685 19.056 1.00 96.56 72 GLU A N 1
ATOM 549 C CA . GLU A 1 72 ? -11.534 7.616 17.926 1.00 96.56 72 GLU A CA 1
ATOM 550 C C . GLU A 1 72 ? -12.928 7.661 17.285 1.00 96.56 72 GLU A C 1
ATOM 552 O O . GLU A 1 72 ? -13.720 6.716 17.365 1.00 96.56 72 GLU A O 1
ATOM 557 N N . ASP A 1 73 ? -13.212 8.758 16.585 1.00 95.31 73 ASP A N 1
ATOM 558 C CA . ASP A 1 73 ? -14.350 8.806 15.668 1.00 95.31 73 ASP A CA 1
ATOM 559 C C . ASP A 1 73 ? -14.013 8.029 14.388 1.00 95.31 73 ASP A C 1
ATOM 561 O O . ASP A 1 73 ? -12.854 7.954 13.968 1.00 95.31 73 ASP A O 1
ATOM 565 N N . LEU A 1 74 ? -15.030 7.466 13.732 1.00 94.06 74 LEU A N 1
ATOM 566 C CA . LEU A 1 74 ? -14.823 6.793 12.455 1.00 94.06 74 LEU A CA 1
ATOM 567 C C . LEU A 1 74 ? -14.479 7.822 11.369 1.00 94.06 74 LEU A C 1
ATOM 569 O O . LEU A 1 74 ? -15.292 8.681 11.022 1.00 94.06 74 LEU A O 1
ATOM 573 N N . LEU A 1 75 ? -13.264 7.723 10.836 1.00 91.75 75 LEU A N 1
ATOM 574 C CA . LEU A 1 75 ? -12.774 8.568 9.749 1.00 91.75 75 LEU A CA 1
ATOM 575 C C . LEU A 1 75 ? -13.228 8.037 8.380 1.00 91.75 75 LEU A C 1
ATOM 577 O O . LEU A 1 75 ? -13.670 6.899 8.254 1.00 91.75 75 LEU A O 1
ATOM 581 N N . SER A 1 76 ? -13.123 8.879 7.346 1.00 95.19 76 SER A N 1
ATOM 582 C CA . SER A 1 76 ? -13.503 8.514 5.974 1.00 95.19 76 SER A CA 1
ATOM 583 C C . SER A 1 76 ? -12.702 7.318 5.456 1.00 95.19 76 SER A C 1
ATOM 585 O O . SER A 1 76 ? -11.469 7.358 5.472 1.00 95.19 76 SER A O 1
ATOM 587 N N . ASP A 1 77 ? -13.393 6.342 4.859 1.00 95.94 77 ASP A N 1
ATOM 588 C CA . ASP A 1 77 ? -12.783 5.212 4.148 1.00 95.94 77 ASP A CA 1
ATOM 589 C C . ASP A 1 77 ? -11.735 5.667 3.122 1.00 95.94 77 ASP A C 1
ATOM 591 O O . ASP A 1 77 ? -10.709 5.011 2.957 1.00 95.94 77 ASP A O 1
ATOM 595 N N . SER A 1 78 ? -11.946 6.807 2.453 1.00 97.06 78 SER A N 1
ATOM 596 C CA . SER A 1 78 ? -10.976 7.338 1.488 1.00 97.06 78 SER A CA 1
ATOM 597 C C . SER A 1 78 ? -9.650 7.718 2.151 1.00 97.06 78 SER A C 1
ATOM 599 O O . SER A 1 78 ? -8.590 7.359 1.648 1.00 97.06 78 SER A O 1
ATOM 601 N N . LEU A 1 79 ? -9.700 8.382 3.310 1.00 96.81 79 LEU A N 1
ATOM 602 C CA . LEU A 1 79 ? -8.511 8.796 4.056 1.00 96.81 79 LEU A CA 1
ATOM 603 C C . LEU A 1 79 ? -7.794 7.580 4.652 1.00 96.81 79 LEU A C 1
ATOM 605 O O . LEU A 1 79 ? -6.570 7.469 4.554 1.00 96.81 79 LEU A O 1
ATOM 609 N N . SER A 1 80 ? -8.556 6.639 5.217 1.00 97.62 80 SER A N 1
ATOM 610 C CA . SER A 1 80 ? -8.031 5.369 5.725 1.00 97.62 80 SER A CA 1
ATOM 611 C C . SER A 1 80 ? -7.353 4.556 4.622 1.00 97.62 80 SER A C 1
ATOM 613 O O . SER A 1 80 ? -6.287 3.978 4.839 1.00 97.62 80 SER A O 1
ATOM 615 N N . ASN A 1 81 ? -7.930 4.546 3.418 1.00 98.31 81 ASN A N 1
ATOM 616 C CA . ASN A 1 81 ? -7.339 3.896 2.258 1.00 98.31 81 ASN A CA 1
ATOM 617 C C . ASN A 1 81 ? -6.010 4.559 1.873 1.00 98.31 81 ASN A C 1
ATOM 619 O O . ASN A 1 81 ? -5.005 3.861 1.736 1.00 98.31 81 ASN A O 1
ATOM 623 N N . SER A 1 82 ? -5.976 5.892 1.762 1.00 97.62 82 SER A N 1
ATOM 624 C CA . SER A 1 82 ? -4.765 6.647 1.409 1.00 97.62 82 SER A CA 1
ATOM 625 C C . SER A 1 82 ? -3.608 6.395 2.385 1.00 97.62 82 SER A C 1
ATOM 627 O O . SER A 1 82 ? -2.467 6.235 1.946 1.00 97.62 82 SER A O 1
ATOM 629 N N . MET A 1 83 ? -3.889 6.240 3.688 1.00 96.56 83 MET A N 1
ATOM 630 C CA . MET A 1 83 ? -2.886 5.840 4.692 1.00 96.56 83 MET A CA 1
ATOM 631 C C . MET A 1 83 ? -2.212 4.504 4.347 1.00 96.56 83 MET A C 1
ATOM 633 O O . MET A 1 83 ? -0.987 4.385 4.448 1.00 96.56 83 MET A O 1
ATOM 637 N N . GLY A 1 84 ? -2.993 3.504 3.927 1.00 97.38 84 GLY A N 1
ATOM 638 C CA . GLY A 1 84 ? -2.484 2.196 3.509 1.00 97.38 84 GLY A CA 1
ATOM 639 C C . GLY A 1 84 ? -1.760 2.242 2.162 1.00 97.38 84 GLY A C 1
ATOM 640 O O . GLY A 1 84 ? -0.667 1.689 2.025 1.00 97.38 84 GLY A O 1
ATOM 641 N N . LEU A 1 85 ? -2.325 2.952 1.180 1.00 98.00 85 LEU A N 1
ATOM 642 C CA . LEU A 1 85 ? -1.733 3.108 -0.151 1.00 98.00 85 LEU A CA 1
ATOM 643 C C . LEU A 1 85 ? -0.364 3.780 -0.083 1.00 98.00 85 LEU A C 1
ATOM 645 O O . LEU A 1 85 ? 0.570 3.304 -0.728 1.00 98.00 85 LEU A O 1
ATOM 649 N N . PHE A 1 86 ? -0.208 4.838 0.716 1.00 96.06 86 PHE A N 1
ATOM 650 C CA . PHE A 1 86 ? 1.084 5.505 0.844 1.00 96.06 86 PHE A CA 1
ATOM 651 C C . PHE A 1 86 ? 2.166 4.550 1.356 1.00 96.06 86 PHE A C 1
ATOM 653 O O . PHE A 1 86 ? 3.236 4.455 0.751 1.00 96.06 86 PHE A O 1
ATOM 660 N N . LEU A 1 87 ? 1.881 3.783 2.413 1.00 94.62 87 LEU A N 1
ATOM 661 C CA . LEU A 1 87 ? 2.818 2.795 2.956 1.00 94.62 87 LEU A CA 1
ATOM 662 C C . LEU A 1 87 ? 3.140 1.698 1.937 1.00 94.62 87 LEU A C 1
ATOM 664 O O . LEU A 1 87 ? 4.301 1.346 1.740 1.00 94.62 87 LEU A O 1
ATOM 668 N N . GLN A 1 88 ? 2.129 1.175 1.248 1.00 97.25 88 GLN A N 1
ATOM 669 C CA . GLN A 1 88 ? 2.326 0.062 0.328 1.00 97.25 88 GLN A CA 1
ATOM 670 C C . GLN A 1 88 ? 3.099 0.462 -0.925 1.00 97.25 88 GLN A C 1
ATOM 672 O O . GLN A 1 88 ? 4.039 -0.233 -1.314 1.00 97.25 88 GLN A O 1
ATOM 677 N N . LYS A 1 89 ? 2.745 1.590 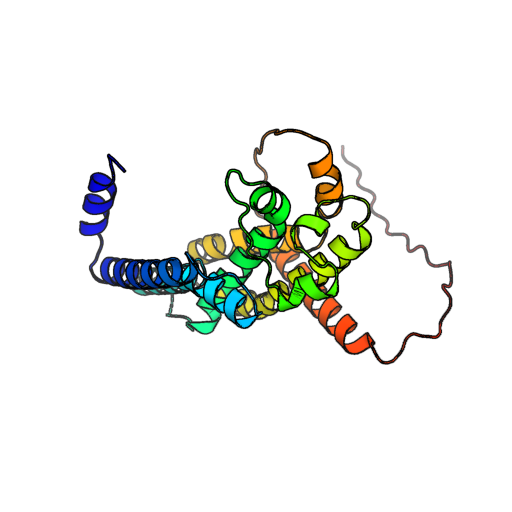-1.546 1.00 96.00 89 LYS A N 1
ATOM 678 C CA . LYS A 1 89 ? 3.404 2.052 -2.773 1.00 96.00 89 LYS A CA 1
ATOM 679 C C . LYS A 1 89 ? 4.881 2.306 -2.553 1.00 96.00 89 LYS A C 1
ATOM 681 O O . LYS A 1 89 ? 5.733 1.968 -3.365 1.00 96.00 89 LYS A O 1
ATOM 686 N N . THR A 1 90 ? 5.198 2.905 -1.426 1.00 91.44 90 THR A N 1
ATOM 687 C CA . THR A 1 90 ? 6.565 3.260 -1.083 1.00 91.44 90 THR A CA 1
ATOM 688 C C . THR A 1 90 ? 7.388 2.051 -0.612 1.00 91.44 90 THR A C 1
ATOM 690 O O . THR A 1 90 ? 8.596 2.016 -0.862 1.00 91.44 90 THR A O 1
ATOM 693 N N . ASN A 1 91 ? 6.756 1.021 -0.030 1.00 91.50 91 ASN A N 1
ATOM 694 C CA . ASN A 1 91 ? 7.369 -0.298 0.145 1.00 91.50 91 ASN A CA 1
ATOM 695 C C . ASN A 1 91 ? 7.717 -0.925 -1.217 1.00 91.50 91 ASN A C 1
ATOM 697 O O . ASN A 1 91 ? 8.877 -1.250 -1.456 1.00 91.50 91 ASN A O 1
ATOM 701 N N . ILE A 1 92 ? 6.759 -0.971 -2.149 1.00 95.06 92 ILE A N 1
ATOM 702 C CA . ILE A 1 92 ? 6.950 -1.488 -3.519 1.00 95.06 92 ILE A CA 1
ATOM 703 C C . ILE A 1 92 ? 8.082 -0.756 -4.260 1.00 95.06 92 ILE A C 1
ATOM 705 O O . ILE A 1 92 ? 8.882 -1.361 -4.973 1.00 95.06 92 ILE A O 1
ATOM 709 N N . ILE A 1 93 ? 8.186 0.561 -4.083 1.00 91.75 93 ILE A N 1
ATOM 710 C CA . ILE A 1 93 ? 9.260 1.365 -4.676 1.00 91.75 93 ILE A CA 1
ATOM 711 C C . ILE A 1 93 ? 10.631 0.985 -4.104 1.00 91.75 93 ILE A C 1
ATOM 713 O O . ILE A 1 93 ? 11.616 0.854 -4.836 1.00 91.75 93 ILE A O 1
ATOM 717 N N . ARG A 1 94 ? 10.724 0.835 -2.783 1.00 87.81 94 ARG A N 1
ATOM 718 C CA . ARG A 1 94 ? 11.983 0.534 -2.091 1.00 87.81 94 ARG A CA 1
ATOM 719 C C . ARG A 1 94 ? 12.474 -0.886 -2.371 1.00 87.81 94 ARG A C 1
ATOM 721 O O . ARG A 1 94 ? 13.689 -1.100 -2.440 1.00 87.81 94 ARG A O 1
ATOM 728 N N . ASP A 1 95 ? 11.548 -1.824 -2.505 1.00 90.44 95 ASP A N 1
ATOM 729 C CA . ASP A 1 95 ? 11.838 -3.257 -2.515 1.00 90.44 95 ASP A CA 1
ATOM 730 C C . ASP A 1 95 ? 11.947 -3.831 -3.946 1.00 90.44 95 ASP A C 1
ATOM 732 O O . ASP A 1 95 ? 12.249 -5.007 -4.118 1.00 90.44 95 ASP A O 1
ATOM 736 N N . TYR A 1 96 ? 11.875 -2.975 -4.980 1.00 91.12 96 TYR A N 1
ATOM 737 C CA . TYR A 1 96 ? 12.032 -3.325 -6.403 1.00 91.12 96 TYR A CA 1
ATOM 738 C C . TYR A 1 96 ? 13.157 -4.335 -6.699 1.00 91.12 96 TYR A C 1
ATOM 740 O O . TYR A 1 96 ? 12.927 -5.327 -7.386 1.00 91.12 96 TYR A O 1
ATOM 748 N N . LEU A 1 97 ? 14.381 -4.109 -6.197 1.00 88.44 97 LEU A N 1
ATOM 749 C CA . LEU A 1 97 ? 15.509 -5.015 -6.467 1.00 88.44 97 LEU A CA 1
ATOM 750 C C . LEU A 1 97 ? 15.348 -6.393 -5.813 1.00 88.44 97 LEU A C 1
ATOM 752 O O . LEU A 1 97 ? 15.901 -7.364 -6.323 1.00 88.44 97 LEU A O 1
ATOM 756 N N . GLU A 1 98 ? 14.657 -6.473 -4.679 1.00 90.19 98 GLU A N 1
ATOM 757 C CA . GLU A 1 98 ? 14.359 -7.739 -4.008 1.00 90.19 98 GLU A CA 1
ATOM 758 C C . GLU A 1 98 ? 13.289 -8.498 -4.796 1.00 90.19 98 GLU A C 1
ATOM 760 O O . GLU A 1 98 ? 13.507 -9.646 -5.176 1.00 90.19 98 GLU A O 1
ATOM 765 N N . ASP A 1 99 ? 12.207 -7.808 -5.158 1.00 92.81 99 ASP A N 1
ATOM 766 C CA . ASP A 1 99 ? 11.074 -8.376 -5.890 1.00 92.81 99 ASP A CA 1
ATOM 767 C C . ASP A 1 99 ? 11.466 -8.857 -7.301 1.00 92.81 99 ASP A C 1
ATOM 769 O O . ASP A 1 99 ? 11.110 -9.962 -7.721 1.00 92.81 99 ASP A O 1
ATOM 773 N N . ILE A 1 100 ? 12.256 -8.068 -8.040 1.00 92.56 100 ILE A N 1
ATOM 774 C CA . ILE A 1 100 ? 12.629 -8.390 -9.426 1.00 92.56 100 ILE A CA 1
ATOM 775 C C . ILE A 1 100 ? 13.643 -9.535 -9.524 1.00 92.56 100 ILE A C 1
ATOM 777 O O . ILE A 1 100 ? 13.741 -10.188 -10.564 1.00 92.56 100 ILE A O 1
ATOM 781 N N . ASN A 1 101 ? 14.421 -9.777 -8.465 1.00 90.75 101 ASN A N 1
ATOM 782 C CA . ASN A 1 101 ? 15.426 -10.841 -8.420 1.00 90.75 101 ASN A CA 1
ATOM 783 C C . ASN A 1 101 ? 14.922 -12.108 -7.714 1.00 90.75 101 ASN A C 1
ATOM 785 O O . ASN A 1 101 ? 15.709 -13.031 -7.505 1.00 90.75 101 ASN A O 1
ATOM 789 N N . GLU A 1 102 ? 13.641 -12.170 -7.351 1.00 92.19 102 GLU A N 1
ATOM 790 C CA . GLU A 1 102 ? 13.060 -13.355 -6.733 1.00 92.19 102 GLU A CA 1
ATOM 791 C C . GLU A 1 102 ? 13.079 -14.576 -7.665 1.00 92.19 102 GLU A C 1
ATOM 793 O O . GLU A 1 102 ? 12.868 -14.481 -8.875 1.00 92.19 102 GLU A O 1
ATOM 798 N N . ILE A 1 103 ? 13.343 -15.745 -7.077 1.00 88.75 103 ILE A N 1
ATOM 799 C CA . ILE A 1 103 ? 13.465 -17.038 -7.757 1.00 88.75 103 ILE A CA 1
ATOM 800 C C . ILE A 1 103 ? 12.420 -17.984 -7.144 1.00 88.75 103 ILE A C 1
ATOM 802 O O . ILE A 1 103 ? 12.317 -18.042 -5.919 1.00 88.75 103 ILE A O 1
ATOM 806 N N . PRO A 1 104 ? 11.666 -18.759 -7.948 1.00 87.44 104 PRO A N 1
ATOM 807 C CA . PRO A 1 104 ? 11.850 -18.990 -9.385 1.00 87.44 104 PRO A CA 1
ATOM 808 C C . PRO A 1 104 ? 11.238 -17.925 -10.301 1.00 87.44 104 PRO A C 1
ATOM 810 O O . PRO A 1 104 ? 11.523 -17.940 -11.496 1.00 87.44 104 PRO A O 1
ATOM 813 N N . LYS A 1 105 ? 10.398 -17.029 -9.775 1.00 86.44 105 LYS A N 1
ATOM 814 C CA . LYS A 1 105 ? 9.676 -16.033 -10.568 1.00 86.44 105 LYS A CA 1
ATOM 815 C C . LYS A 1 105 ? 9.780 -14.659 -9.912 1.00 86.44 105 LYS A C 1
ATOM 817 O O . LYS A 1 105 ? 9.438 -14.519 -8.742 1.00 86.44 105 LYS A O 1
ATOM 822 N N . SER A 1 106 ? 10.178 -13.662 -10.697 1.00 90.12 106 SER A N 1
ATOM 823 C CA . SER A 1 106 ? 10.173 -12.260 -10.287 1.00 90.12 106 SER A CA 1
ATOM 824 C C . SER A 1 106 ? 8.764 -11.799 -9.915 1.00 90.12 106 SER A C 1
ATOM 826 O O . SER A 1 106 ? 7.788 -12.129 -10.598 1.00 90.12 106 SER A O 1
ATOM 828 N N . ARG A 1 107 ? 8.661 -10.988 -8.863 1.00 91.06 107 ARG A N 1
ATOM 829 C CA . ARG A 1 107 ? 7.432 -10.274 -8.505 1.00 91.06 107 ARG A CA 1
ATOM 830 C C . ARG A 1 107 ? 7.459 -8.884 -9.144 1.00 91.06 107 ARG A C 1
ATOM 832 O O . ARG A 1 107 ? 8.420 -8.138 -8.986 1.00 91.06 107 ARG A O 1
ATOM 839 N N . MET A 1 108 ? 6.417 -8.543 -9.902 1.00 93.38 108 MET A N 1
ATOM 840 C CA . MET A 1 108 ? 6.347 -7.306 -10.690 1.00 93.38 108 MET A CA 1
ATOM 841 C C . MET A 1 108 ? 5.155 -6.461 -10.241 1.00 93.38 108 MET A C 1
ATOM 843 O O . MET A 1 108 ? 4.029 -6.681 -10.677 1.00 93.38 108 MET A O 1
ATOM 847 N N . PHE A 1 109 ? 5.409 -5.498 -9.353 1.00 96.31 109 PHE A N 1
ATOM 848 C CA . PHE A 1 109 ? 4.365 -4.624 -8.801 1.00 96.31 109 PHE A CA 1
ATOM 849 C C . PHE A 1 109 ? 4.350 -3.214 -9.393 1.00 96.31 109 PHE A C 1
ATOM 851 O O . PHE A 1 109 ? 3.391 -2.476 -9.184 1.00 96.31 109 PHE A O 1
ATOM 858 N N . TRP A 1 110 ? 5.411 -2.807 -10.096 1.00 97.56 110 TRP A N 1
ATOM 859 C CA . TRP A 1 110 ? 5.440 -1.499 -10.746 1.00 97.56 110 TRP A CA 1
ATOM 860 C C . TRP A 1 110 ? 4.506 -1.539 -11.966 1.00 97.56 110 TRP A C 1
ATOM 862 O O . TRP A 1 110 ? 4.664 -2.434 -12.800 1.00 97.56 110 TRP A O 1
ATOM 872 N N . PRO A 1 111 ? 3.564 -0.589 -12.109 1.00 98.06 111 PRO A N 1
ATOM 873 C CA . PRO A 1 111 ? 2.587 -0.612 -13.189 1.00 98.06 111 PRO A CA 1
ATOM 874 C C . PR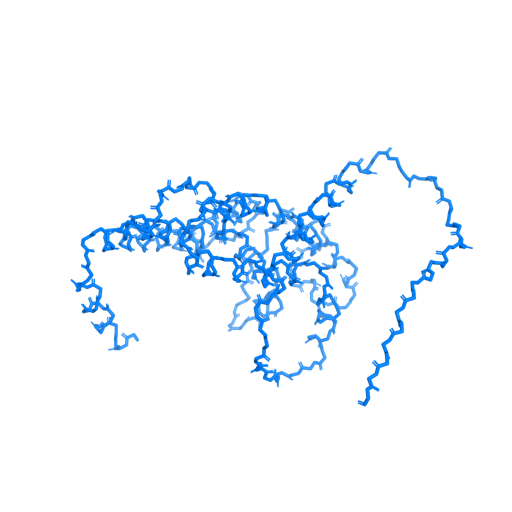O A 1 111 ? 3.245 -0.389 -14.547 1.00 98.06 111 PRO A C 1
ATOM 876 O O . PRO A 1 111 ? 4.023 0.561 -14.717 1.00 98.06 111 PRO A O 1
ATOM 879 N N . ARG A 1 112 ? 2.883 -1.214 -15.537 1.00 98.06 112 ARG A N 1
ATOM 880 C CA . ARG A 1 112 ? 3.386 -1.095 -16.917 1.00 98.06 112 ARG A CA 1
ATOM 881 C C . ARG A 1 112 ? 3.222 0.298 -17.489 1.00 98.06 112 ARG A C 1
ATOM 883 O O . ARG A 1 112 ? 4.175 0.828 -18.050 1.00 98.06 112 ARG A O 1
ATOM 890 N N . GLN A 1 113 ? 2.071 0.922 -17.260 1.00 98.38 113 GLN A N 1
ATOM 891 C CA . GLN A 1 113 ? 1.759 2.287 -17.679 1.00 98.38 113 GLN A CA 1
ATOM 892 C C . GLN A 1 113 ? 2.820 3.321 -17.256 1.00 98.38 113 GLN A C 1
ATOM 894 O O . GLN A 1 113 ? 2.973 4.343 -17.929 1.00 98.38 113 GLN A O 1
ATOM 899 N N . ILE A 1 114 ? 3.555 3.082 -16.162 1.00 97.56 114 ILE A N 1
ATOM 900 C CA . ILE A 1 114 ? 4.663 3.940 -15.729 1.00 97.56 114 ILE A CA 1
ATOM 901 C C . ILE A 1 114 ? 5.984 3.461 -16.334 1.00 97.56 114 ILE A C 1
ATOM 903 O O . ILE A 1 114 ? 6.626 4.214 -17.069 1.00 97.56 114 ILE A O 1
ATOM 907 N N . TRP A 1 115 ? 6.409 2.225 -16.051 1.00 97.38 115 TRP A N 1
ATOM 908 C CA . TRP A 1 115 ? 7.776 1.805 -16.382 1.00 97.38 115 TRP A CA 1
ATOM 909 C C . TRP A 1 115 ? 8.024 1.624 -17.882 1.00 97.38 115 TRP A C 1
ATOM 911 O O . TRP A 1 115 ? 9.154 1.822 -18.339 1.00 97.38 115 TRP A O 1
ATOM 921 N N . SER A 1 116 ? 6.986 1.331 -18.675 1.00 98.00 116 SER A N 1
ATOM 922 C CA . SER A 1 116 ? 7.129 1.113 -20.120 1.00 98.00 116 SER A CA 1
ATOM 923 C C . SER A 1 116 ? 7.460 2.387 -20.899 1.00 98.00 116 SER A C 1
ATOM 925 O O . SER A 1 116 ? 7.782 2.318 -22.082 1.00 98.00 116 SER A O 1
ATOM 927 N N . LYS A 1 117 ? 7.395 3.562 -20.258 1.00 98.06 117 LYS A N 1
ATOM 928 C CA . LYS A 1 117 ? 7.890 4.826 -20.826 1.00 98.06 117 LYS A CA 1
ATOM 929 C C . LYS A 1 117 ? 9.423 4.861 -20.914 1.00 98.06 117 LYS A C 1
ATOM 931 O O . LYS A 1 117 ? 9.971 5.649 -21.681 1.00 98.06 117 LYS A O 1
ATOM 936 N N . TYR A 1 118 ? 10.113 4.041 -20.117 1.00 95.81 118 TYR A N 1
ATOM 937 C CA . TYR A 1 118 ? 11.563 4.117 -19.913 1.00 95.81 118 TYR A CA 1
ATOM 938 C C . TYR A 1 118 ? 12.311 2.907 -20.490 1.00 95.81 118 TYR A C 1
ATOM 940 O O . TYR A 1 118 ? 13.385 3.067 -21.087 1.00 95.81 118 TYR A O 1
ATOM 948 N N . VAL A 1 119 ? 11.748 1.706 -20.335 1.00 96.75 119 VAL A N 1
ATOM 949 C CA . VAL A 1 119 ? 12.343 0.419 -20.743 1.00 96.75 119 VAL A CA 1
ATOM 950 C C . VAL A 1 119 ? 11.301 -0.527 -21.340 1.00 96.75 119 VAL A C 1
ATOM 952 O O . VAL A 1 119 ? 10.102 -0.335 -21.147 1.00 96.75 119 VAL A O 1
ATOM 955 N N . ASN A 1 120 ? 11.751 -1.562 -22.057 1.00 97.25 120 ASN A N 1
ATOM 956 C CA . ASN A 1 120 ? 10.848 -2.525 -22.701 1.00 97.25 120 ASN A CA 1
ATOM 957 C C . ASN A 1 120 ? 10.400 -3.641 -21.753 1.00 97.25 120 ASN A C 1
ATOM 959 O O . ASN A 1 120 ? 9.321 -4.208 -21.933 1.00 97.25 120 ASN A O 1
ATOM 963 N N . LYS A 1 121 ? 11.228 -3.954 -20.754 1.00 96.25 121 LYS A N 1
ATOM 964 C CA . LYS A 1 121 ? 10.935 -4.907 -19.683 1.00 96.25 121 LYS A CA 1
ATOM 965 C C . LYS A 1 121 ? 11.332 -4.306 -18.349 1.00 96.25 121 LYS A C 1
ATOM 967 O O . LYS A 1 121 ? 12.365 -3.646 -18.262 1.00 96.25 121 LYS A O 1
ATOM 972 N N . LEU A 1 122 ? 10.543 -4.565 -17.311 1.00 95.81 122 LEU A N 1
ATOM 973 C CA . LEU A 1 122 ? 10.782 -3.990 -15.992 1.00 95.81 122 LEU A CA 1
ATOM 974 C C . LEU A 1 122 ? 12.167 -4.373 -15.446 1.00 95.81 122 LEU A C 1
ATOM 976 O O . LEU A 1 122 ? 12.867 -3.506 -14.927 1.00 95.81 122 LEU A O 1
ATOM 980 N N . GLU A 1 123 ? 12.608 -5.624 -15.639 1.00 95.12 123 GLU A N 1
ATOM 981 C CA . GLU A 1 123 ? 13.920 -6.089 -15.157 1.00 95.12 123 GLU A CA 1
ATOM 982 C C . GLU A 1 123 ? 15.099 -5.265 -15.692 1.00 95.12 123 GLU A C 1
ATOM 984 O O . GLU A 1 123 ? 16.157 -5.239 -15.063 1.00 95.12 123 GLU A O 1
ATOM 989 N N . GLU A 1 124 ? 14.940 -4.582 -16.831 1.00 94.56 124 GLU A N 1
ATOM 990 C CA . GLU A 1 124 ? 16.003 -3.790 -17.450 1.00 94.56 124 GLU A CA 1
ATOM 991 C C . GLU A 1 124 ? 16.461 -2.623 -16.560 1.00 94.56 124 GLU A C 1
ATOM 993 O O . GLU A 1 124 ? 17.612 -2.196 -16.669 1.00 94.56 124 GLU A O 1
ATOM 998 N N . LEU A 1 125 ? 15.610 -2.139 -15.642 1.00 91.69 125 LEU A N 1
ATOM 999 C CA . LEU A 1 125 ? 15.945 -1.039 -14.727 1.00 91.69 125 LEU A CA 1
ATOM 1000 C C . LEU A 1 125 ? 17.015 -1.413 -13.691 1.00 91.69 125 LEU A C 1
ATOM 1002 O O . LEU A 1 125 ? 17.536 -0.527 -13.017 1.00 91.69 125 LEU A O 1
ATOM 1006 N N . LYS A 1 126 ? 17.351 -2.703 -13.534 1.00 90.12 126 LYS A N 1
ATOM 1007 C CA . LYS A 1 126 ? 18.402 -3.135 -12.596 1.00 90.12 126 LYS A CA 1
ATOM 1008 C C . LYS A 1 126 ? 19.820 -3.001 -13.155 1.00 90.12 126 LYS A C 1
ATOM 1010 O O . LYS A 1 126 ? 20.772 -3.085 -12.383 1.00 90.12 126 LYS A O 1
ATOM 1015 N N . TYR A 1 127 ? 19.962 -2.833 -14.470 1.00 90.44 127 TYR A N 1
ATOM 1016 C CA . TYR A 1 127 ? 21.262 -2.761 -15.130 1.00 90.44 127 TYR A CA 1
ATOM 1017 C C . TYR A 1 127 ? 21.797 -1.327 -15.170 1.00 90.44 127 TYR A C 1
ATOM 1019 O O . TYR A 1 127 ? 21.042 -0.365 -15.336 1.00 90.44 127 TYR A O 1
ATOM 1027 N N . GLU A 1 128 ? 23.112 -1.182 -15.008 1.00 88.06 128 GLU A N 1
ATOM 1028 C CA . GLU A 1 128 ? 23.782 0.116 -14.864 1.00 88.06 128 GLU A CA 1
ATOM 1029 C C . GLU A 1 128 ? 23.608 1.005 -16.105 1.00 88.06 128 GLU A C 1
ATOM 1031 O O . GLU A 1 128 ? 23.447 2.224 -15.981 1.00 88.06 128 GLU A O 1
ATOM 1036 N N . GLU A 1 129 ? 23.530 0.400 -17.293 1.00 92.88 129 GLU A N 1
ATOM 1037 C CA . GLU A 1 129 ? 23.326 1.097 -18.565 1.00 92.88 129 GLU A CA 1
ATOM 1038 C C . GLU A 1 129 ? 21.977 1.835 -18.614 1.00 92.88 129 GLU A C 1
ATOM 1040 O O . GLU A 1 129 ? 21.838 2.833 -19.320 1.00 92.88 129 GLU A O 1
ATOM 1045 N N . ASN A 1 130 ? 20.994 1.390 -17.821 1.00 91.31 130 ASN A N 1
ATOM 1046 C CA . ASN A 1 130 ? 19.677 2.014 -17.700 1.00 91.31 130 ASN A CA 1
ATOM 1047 C C . ASN A 1 130 ? 19.537 2.909 -16.458 1.00 91.31 130 ASN A C 1
ATOM 1049 O O . ASN A 1 130 ? 18.436 3.378 -16.178 1.00 91.31 130 ASN A O 1
ATOM 1053 N N . SER A 1 131 ? 20.616 3.199 -15.725 1.00 85.19 131 SER A N 1
ATOM 1054 C CA . SER A 1 131 ? 20.576 3.945 -14.453 1.00 85.19 131 SER A CA 1
ATOM 1055 C C . SER A 1 131 ? 19.835 5.288 -14.526 1.00 85.19 131 SER A C 1
ATOM 1057 O O . SER A 1 131 ? 19.027 5.595 -13.650 1.00 85.19 131 SER A O 1
ATOM 1059 N N . VAL A 1 132 ? 20.041 6.075 -15.588 1.00 87.56 132 VAL A N 1
ATOM 1060 C CA . VAL A 1 132 ? 19.340 7.360 -15.784 1.00 87.56 132 VAL A CA 1
ATOM 1061 C C . VAL A 1 132 ? 17.831 7.148 -15.939 1.00 87.56 132 VAL A C 1
ATOM 1063 O O . VAL A 1 132 ? 17.037 7.820 -15.283 1.00 87.56 132 VAL A O 1
ATOM 1066 N N . LYS A 1 133 ? 17.435 6.175 -16.764 1.00 90.25 133 LYS A N 1
ATOM 1067 C CA . LYS A 1 133 ? 16.033 5.801 -16.995 1.00 90.25 133 LYS A CA 1
ATOM 1068 C C . LYS A 1 133 ? 15.380 5.234 -15.735 1.00 90.25 133 LYS A C 1
ATOM 1070 O O . LYS A 1 133 ? 14.236 5.563 -15.443 1.00 90.25 133 LYS A O 1
ATOM 1075 N N . ALA A 1 134 ? 16.116 4.438 -14.961 1.00 87.88 134 ALA A N 1
ATOM 1076 C CA . ALA A 1 134 ? 15.665 3.896 -13.684 1.00 87.88 134 ALA A CA 1
ATOM 1077 C C . ALA A 1 134 ? 15.371 4.998 -12.669 1.00 87.88 134 ALA A C 1
ATOM 1079 O O . ALA A 1 134 ? 14.317 4.973 -12.042 1.00 87.88 134 ALA A O 1
ATOM 1080 N N . VAL A 1 135 ? 16.237 6.009 -12.565 1.00 86.06 135 VAL A N 1
ATOM 1081 C CA . VAL A 1 135 ? 15.993 7.174 -11.703 1.00 86.06 135 VAL A CA 1
ATOM 1082 C C . VAL A 1 135 ? 14.771 7.973 -12.164 1.00 86.06 135 VAL A C 1
ATOM 1084 O O . VAL A 1 135 ? 13.975 8.401 -11.333 1.00 86.06 135 VAL A O 1
ATOM 1087 N N . GLN A 1 136 ? 14.579 8.153 -13.471 1.00 84.31 136 GLN A N 1
ATOM 1088 C CA . GLN A 1 136 ? 13.397 8.847 -13.992 1.00 84.31 136 GLN A CA 1
ATOM 1089 C C . GLN A 1 136 ? 12.103 8.071 -13.703 1.00 84.31 136 GLN A C 1
ATOM 1091 O O . GLN A 1 136 ? 11.149 8.655 -13.199 1.00 84.31 136 GLN A O 1
ATOM 1096 N N . CYS A 1 137 ? 12.094 6.757 -13.940 1.00 91.69 137 CYS A N 1
ATOM 1097 C CA . CYS A 1 137 ? 10.962 5.892 -13.609 1.00 91.69 137 CYS A CA 1
ATOM 1098 C C . CYS A 1 137 ? 10.665 5.884 -12.105 1.00 91.69 137 CYS A C 1
ATOM 1100 O O . CYS A 1 137 ? 9.508 5.933 -11.693 1.00 91.69 137 CYS A O 1
ATOM 1102 N N . LEU A 1 138 ? 11.711 5.847 -11.278 1.00 88.50 138 LEU A N 1
ATOM 1103 C CA . LEU A 1 138 ? 11.601 5.940 -9.828 1.00 88.50 138 LEU A CA 1
ATOM 1104 C C . LEU A 1 138 ? 10.940 7.257 -9.401 1.00 88.50 138 LEU A C 1
ATOM 1106 O O . LEU A 1 138 ? 10.071 7.240 -8.534 1.00 88.50 138 LEU A O 1
ATOM 1110 N N . ASN A 1 139 ? 11.305 8.383 -10.017 1.00 85.81 139 ASN A N 1
ATOM 1111 C CA . ASN A 1 139 ? 10.693 9.678 -9.716 1.00 85.81 139 ASN A CA 1
ATOM 1112 C C . ASN A 1 139 ? 9.197 9.709 -10.068 1.00 85.81 139 ASN A C 1
ATOM 1114 O O . ASN A 1 139 ? 8.418 10.240 -9.277 1.00 85.81 139 ASN A O 1
ATOM 1118 N N . ASP A 1 140 ? 8.780 9.105 -11.187 1.00 90.62 140 ASP A N 1
ATOM 1119 C CA . ASP A 1 140 ? 7.356 8.944 -11.528 1.00 90.62 140 ASP A CA 1
ATOM 1120 C C . ASP A 1 140 ? 6.623 8.118 -10.453 1.00 90.62 140 ASP A C 1
ATOM 1122 O O . ASP A 1 140 ? 5.558 8.515 -9.977 1.00 90.62 140 ASP A O 1
ATOM 1126 N N . MET A 1 141 ? 7.215 7.003 -10.008 1.00 91.81 141 MET A N 1
ATOM 1127 C CA . MET A 1 141 ? 6.637 6.157 -8.957 1.00 91.81 141 MET A CA 1
ATOM 1128 C C . MET A 1 141 ? 6.525 6.887 -7.611 1.00 91.81 141 MET A C 1
ATOM 1130 O O . MET A 1 141 ? 5.491 6.814 -6.947 1.00 91.81 141 MET A O 1
ATOM 1134 N N . VAL A 1 142 ? 7.574 7.610 -7.204 1.00 87.56 142 VAL A N 1
ATOM 1135 C CA . VAL A 1 142 ? 7.576 8.410 -5.969 1.00 87.56 142 VAL A CA 1
ATOM 1136 C C . VAL A 1 142 ? 6.529 9.514 -6.055 1.00 87.56 142 VAL A C 1
ATOM 1138 O O . VAL A 1 142 ? 5.753 9.679 -5.119 1.00 87.56 142 VAL A O 1
ATOM 1141 N N . THR A 1 143 ? 6.446 10.223 -7.180 1.00 86.25 143 THR A N 1
ATOM 1142 C CA . THR A 1 143 ? 5.428 11.262 -7.400 1.00 86.25 143 THR A CA 1
ATOM 1143 C C . THR A 1 143 ? 4.022 10.675 -7.292 1.00 86.25 143 THR A C 1
ATOM 1145 O O . THR A 1 143 ? 3.178 11.231 -6.593 1.00 86.25 143 THR A O 1
ATOM 1148 N N . ASN A 1 144 ? 3.795 9.493 -7.874 1.00 92.00 144 ASN A N 1
ATOM 1149 C CA . ASN A 1 144 ? 2.527 8.779 -7.758 1.00 92.00 144 ASN A CA 1
ATOM 1150 C C . ASN A 1 144 ? 2.174 8.399 -6.303 1.00 92.00 144 ASN A C 1
ATOM 1152 O O . ASN A 1 144 ? 1.007 8.453 -5.916 1.00 92.00 144 ASN A O 1
ATOM 1156 N N . ALA A 1 145 ? 3.161 8.034 -5.481 1.00 90.62 145 ALA A N 1
ATOM 1157 C CA . ALA A 1 145 ? 2.941 7.788 -4.058 1.00 90.62 145 ALA A CA 1
ATOM 1158 C C . ALA A 1 145 ? 2.649 9.086 -3.286 1.00 90.62 145 ALA A C 1
ATOM 1160 O O . ALA A 1 145 ? 1.765 9.101 -2.433 1.00 90.62 145 ALA A O 1
ATOM 1161 N N . LEU A 1 146 ? 3.344 10.184 -3.602 1.00 88.25 146 LEU A N 1
ATOM 1162 C CA . LEU A 1 146 ? 3.212 11.464 -2.898 1.00 88.25 146 LEU A CA 1
ATOM 1163 C C . LEU A 1 146 ? 1.806 12.082 -2.981 1.00 88.25 146 LEU A C 1
ATOM 1165 O O . LEU A 1 146 ? 1.473 12.874 -2.101 1.00 88.25 146 LEU A O 1
ATOM 1169 N N . PHE A 1 147 ? 0.966 11.693 -3.948 1.00 89.88 147 PHE A N 1
ATOM 1170 C CA . PHE A 1 147 ? -0.446 12.108 -3.995 1.00 89.88 147 PHE A CA 1
ATOM 1171 C C . PHE A 1 147 ? -1.230 11.756 -2.721 1.00 89.88 147 PHE A C 1
ATOM 1173 O O . PHE A 1 147 ? -2.170 12.463 -2.377 1.00 89.88 147 PHE A O 1
ATOM 1180 N N . HIS A 1 148 ? -0.820 10.718 -1.984 1.00 93.06 148 HIS A N 1
ATOM 1181 C CA . HIS A 1 148 ? -1.497 10.275 -0.759 1.00 93.06 148 HIS A CA 1
ATOM 1182 C C . HIS A 1 148 ? -1.087 11.057 0.497 1.00 93.06 148 HIS A C 1
ATOM 1184 O O . HIS A 1 148 ? -1.709 10.907 1.546 1.00 93.06 148 HIS A O 1
ATOM 1190 N N . VAL A 1 149 ? -0.043 11.892 0.429 1.00 88.50 149 VAL A N 1
ATOM 1191 C CA . VAL A 1 149 ? 0.527 12.565 1.613 1.00 88.50 149 VAL A CA 1
ATOM 1192 C C . VAL A 1 149 ? -0.461 13.536 2.247 1.00 88.50 149 VAL A C 1
ATOM 1194 O O . VAL A 1 149 ? -0.548 13.600 3.469 1.00 88.50 149 VAL A O 1
ATOM 1197 N N . GLU A 1 150 ? -1.199 14.294 1.436 1.00 89.31 150 GLU A N 1
ATOM 1198 C CA . GLU A 1 150 ? -2.179 15.264 1.935 1.00 89.31 150 GLU A CA 1
ATOM 1199 C C . GLU A 1 150 ? -3.289 14.564 2.732 1.00 89.31 150 GLU A C 1
ATOM 1201 O O . GLU A 1 150 ? -3.551 14.938 3.874 1.00 89.31 150 GLU A O 1
ATOM 1206 N N . ASP A 1 151 ? -3.837 13.475 2.192 1.00 94.19 151 ASP A N 1
ATOM 1207 C CA . ASP A 1 151 ? -4.823 12.642 2.881 1.00 94.19 151 ASP A CA 1
ATOM 1208 C C . ASP A 1 151 ? -4.265 12.020 4.164 1.00 94.19 151 ASP A C 1
ATOM 1210 O O . ASP A 1 151 ? -4.950 12.006 5.186 1.00 94.19 151 ASP A O 1
ATOM 1214 N N . CYS A 1 152 ? -3.012 11.551 4.150 1.00 92.38 152 CYS A N 1
ATOM 1215 C CA . CYS A 1 152 ? -2.370 10.996 5.343 1.00 92.38 152 CYS A CA 1
ATOM 1216 C C . CYS A 1 152 ? -2.248 12.044 6.458 1.00 92.38 152 CYS A C 1
ATOM 1218 O O . CYS A 1 152 ? -2.503 11.753 7.628 1.00 92.38 152 CYS A O 1
ATOM 1220 N N . LEU A 1 153 ? -1.871 13.279 6.109 1.00 89.88 153 LEU A N 1
ATOM 1221 C CA . LEU A 1 153 ? -1.801 14.387 7.063 1.00 89.88 153 LEU A CA 1
ATOM 1222 C C . LEU A 1 153 ? -3.189 14.739 7.601 1.00 89.88 153 LEU A C 1
ATOM 1224 O O . LEU A 1 153 ? -3.337 14.902 8.812 1.00 89.88 153 LEU A O 1
ATOM 1228 N N . THR A 1 154 ? -4.204 14.797 6.735 1.00 91.69 154 THR A N 1
ATOM 1229 C CA . THR A 1 154 ? -5.595 15.041 7.141 1.00 91.69 154 THR A CA 1
ATOM 1230 C C . THR A 1 154 ? -6.101 13.944 8.082 1.00 91.69 154 THR A C 1
ATOM 1232 O O . THR A 1 154 ? -6.639 14.261 9.147 1.00 91.69 154 THR A O 1
ATOM 1235 N N . TYR A 1 155 ? -5.860 12.668 7.759 1.00 94.75 155 TYR A N 1
ATOM 1236 C CA . TYR A 1 155 ? -6.197 11.528 8.616 1.00 94.75 155 TYR A CA 1
ATOM 1237 C C . TYR A 1 155 ? -5.561 11.680 10.000 1.00 94.75 155 TYR A C 1
ATOM 1239 O O . TYR A 1 155 ? -6.259 11.706 11.010 1.00 94.75 155 TYR A O 1
ATOM 1247 N N . MET A 1 156 ? -4.236 11.854 10.053 1.00 92.69 156 MET A N 1
ATOM 1248 C CA . MET A 1 156 ? -3.504 11.949 11.318 1.00 92.69 156 MET A CA 1
ATOM 1249 C C . MET A 1 156 ? -3.876 13.191 12.131 1.00 92.69 156 MET A C 1
ATOM 1251 O O . MET A 1 156 ? -3.873 13.127 13.355 1.00 92.69 156 MET A O 1
ATOM 1255 N N . SER A 1 157 ? -4.224 14.304 11.480 1.00 91.44 157 SER A N 1
ATOM 1256 C CA . SER A 1 157 ? -4.684 15.519 12.168 1.00 91.44 157 SER A CA 1
ATOM 1257 C C . SER A 1 157 ? -6.048 15.361 12.846 1.00 91.44 157 SER A C 1
ATOM 1259 O O . SER A 1 157 ? -6.390 16.163 13.711 1.00 91.44 157 SER A O 1
ATOM 1261 N N . SER A 1 158 ? -6.810 14.335 12.458 1.00 91.19 158 SER A N 1
ATOM 1262 C CA . SER A 1 158 ? -8.138 14.044 13.001 1.00 91.19 158 SER A CA 1
ATOM 1263 C C . SER A 1 158 ? -8.103 13.067 14.184 1.00 91.19 158 SER A C 1
ATOM 1265 O O . SER A 1 158 ? -9.128 12.892 14.838 1.00 91.19 158 SER A O 1
ATOM 1267 N N . LEU A 1 159 ? -6.948 12.449 14.468 1.00 91.00 159 LEU A N 1
ATOM 1268 C CA . LEU A 1 159 ? -6.768 11.518 15.587 1.00 91.00 159 LEU A CA 1
ATOM 1269 C C . LEU A 1 159 ? -6.650 12.271 16.918 1.00 91.00 159 LEU A C 1
ATOM 1271 O O . LEU A 1 159 ? -5.949 13.283 17.016 1.00 91.00 159 LEU A O 1
ATOM 1275 N N . ARG A 1 160 ? -7.310 11.756 17.954 1.00 92.44 160 ARG A N 1
ATOM 1276 C CA . ARG A 1 160 ? -7.388 12.359 19.291 1.00 92.44 160 ARG A CA 1
ATOM 1277 C C . ARG A 1 160 ? -6.505 11.646 20.302 1.00 92.44 160 ARG A C 1
ATOM 1279 O O . ARG A 1 160 ? -5.891 12.307 21.141 1.00 92.44 160 ARG A O 1
ATOM 1286 N N . ASP A 1 161 ? -6.441 10.320 20.244 1.00 92.50 161 ASP A N 1
ATOM 1287 C CA . ASP A 1 161 ? -5.671 9.511 21.175 1.00 92.50 161 ASP A CA 1
ATOM 1288 C C . ASP A 1 161 ? -4.168 9.582 20.829 1.00 92.50 161 ASP A C 1
ATOM 1290 O O . ASP A 1 161 ? -3.749 9.218 19.724 1.00 92.50 161 ASP A O 1
ATOM 1294 N N . PRO A 1 162 ? -3.300 10.018 21.763 1.00 88.06 162 PRO A N 1
ATOM 1295 C CA . PRO A 1 162 ? -1.876 10.168 21.478 1.00 88.06 162 PRO A CA 1
ATOM 1296 C C . PRO A 1 162 ? -1.153 8.860 21.129 1.00 88.06 162 PRO A C 1
ATOM 1298 O O . PRO A 1 162 ? -0.135 8.896 20.434 1.00 88.06 162 PRO A O 1
ATOM 1301 N N . ALA A 1 163 ? -1.603 7.713 21.646 1.00 90.62 163 ALA A N 1
ATOM 1302 C CA . ALA A 1 163 ? -1.007 6.419 21.334 1.00 90.62 163 ALA A CA 1
ATOM 1303 C C . ALA A 1 163 ? -1.402 5.965 19.924 1.00 90.62 163 ALA A C 1
ATOM 1305 O O . ALA A 1 163 ? -0.519 5.551 19.170 1.00 90.62 163 ALA A O 1
ATOM 1306 N N . ILE A 1 164 ? -2.668 6.134 19.538 1.00 91.06 164 ILE A N 1
ATOM 1307 C CA . ILE A 1 164 ? -3.156 5.857 18.177 1.00 91.06 164 ILE A CA 1
ATOM 1308 C C . ILE A 1 164 ? -2.500 6.798 17.164 1.00 91.06 164 ILE A C 1
ATOM 1310 O O . ILE A 1 164 ? -2.025 6.344 16.120 1.00 91.06 164 ILE A O 1
ATOM 1314 N N . PHE A 1 165 ? -2.373 8.087 17.493 1.00 91.31 165 PHE A N 1
ATOM 1315 C CA . PHE A 1 165 ? -1.637 9.039 16.666 1.00 91.31 165 PHE A CA 1
ATOM 1316 C C . PHE A 1 165 ? -0.201 8.575 16.425 1.00 91.31 165 PHE A C 1
ATOM 1318 O O . PHE A 1 165 ? 0.229 8.505 15.278 1.00 91.31 165 PHE A O 1
ATOM 1325 N N . ARG A 1 166 ? 0.547 8.207 17.476 1.00 83.12 166 ARG A N 1
ATOM 1326 C CA . ARG A 1 166 ? 1.928 7.713 17.318 1.00 83.12 166 ARG A CA 1
ATOM 1327 C C . ARG A 1 166 ? 1.980 6.424 16.506 1.00 83.12 166 ARG A C 1
ATOM 1329 O O . ARG A 1 166 ? 2.835 6.310 15.630 1.00 83.12 166 ARG A O 1
ATOM 1336 N N . PHE A 1 167 ? 1.070 5.489 16.774 1.00 89.81 167 PHE A N 1
ATOM 1337 C CA . PHE A 1 167 ? 0.956 4.237 16.031 1.00 89.81 167 PHE A CA 1
ATOM 1338 C C . PHE A 1 167 ? 0.791 4.489 14.526 1.00 89.81 167 PHE A C 1
ATOM 1340 O O . PHE A 1 167 ? 1.479 3.862 13.725 1.00 89.81 167 PHE A O 1
ATOM 1347 N N . CYS A 1 168 ? -0.046 5.458 14.144 1.00 88.94 168 CYS A N 1
ATOM 1348 C CA . CYS A 1 168 ? -0.255 5.832 12.746 1.00 88.94 168 CYS A CA 1
ATOM 1349 C C . CYS A 1 168 ? 0.898 6.672 12.175 1.00 88.94 168 CYS A C 1
ATOM 1351 O O . CYS A 1 168 ? 1.316 6.452 11.043 1.00 88.94 168 CYS A O 1
ATOM 1353 N N . ALA A 1 169 ? 1.431 7.629 12.935 1.00 83.81 169 ALA A N 1
ATOM 1354 C CA . ALA A 1 169 ? 2.383 8.619 12.437 1.00 83.81 169 ALA A CA 1
ATOM 1355 C C . ALA A 1 169 ? 3.803 8.081 12.248 1.00 83.81 169 ALA A C 1
ATOM 1357 O O . ALA A 1 169 ? 4.495 8.510 11.324 1.00 83.81 169 ALA A O 1
ATOM 1358 N N . ILE A 1 170 ? 4.251 7.140 13.087 1.00 79.75 170 ILE A N 1
ATOM 1359 C CA . ILE A 1 170 ? 5.613 6.593 13.003 1.00 79.75 170 ILE A CA 1
ATOM 1360 C C . ILE A 1 170 ? 5.855 5.904 11.646 1.00 79.75 170 ILE A C 1
ATOM 1362 O O . ILE A 1 170 ? 6.811 6.295 10.968 1.00 79.75 170 ILE A O 1
ATOM 1366 N N . PRO A 1 171 ? 5.016 4.948 11.189 1.00 83.31 171 PRO A N 1
ATOM 1367 C CA . PRO A 1 171 ? 5.191 4.335 9.872 1.00 83.31 171 PRO A CA 1
ATOM 1368 C C . PRO A 1 171 ? 5.183 5.364 8.735 1.00 83.31 171 PRO A C 1
ATOM 1370 O O . PRO A 1 171 ? 6.043 5.316 7.857 1.00 83.31 171 PRO A O 1
ATOM 1373 N N . GLN A 1 172 ? 4.267 6.339 8.784 1.00 84.12 172 GLN A N 1
ATOM 1374 C CA . GLN A 1 172 ? 4.126 7.373 7.751 1.00 84.12 172 GLN A CA 1
ATOM 1375 C C . GLN A 1 172 ? 5.374 8.261 7.657 1.00 84.12 172 GLN A C 1
ATOM 1377 O O . GLN A 1 172 ? 5.870 8.537 6.562 1.00 84.12 172 GLN A O 1
ATOM 1382 N N . ALA A 1 173 ? 5.930 8.672 8.799 1.00 73.75 173 ALA A N 1
ATOM 1383 C CA . ALA A 1 173 ? 7.129 9.501 8.851 1.00 73.75 173 ALA A CA 1
ATOM 1384 C C . ALA A 1 173 ? 8.376 8.762 8.345 1.00 73.75 173 ALA A C 1
ATOM 1386 O O . ALA A 1 173 ? 9.121 9.310 7.527 1.00 73.75 173 ALA A O 1
ATOM 1387 N N . VAL A 1 174 ? 8.578 7.508 8.775 1.00 71.44 174 VAL A N 1
ATOM 1388 C CA . VAL A 1 174 ? 9.671 6.654 8.274 1.00 71.44 174 VAL A CA 1
ATOM 1389 C C . VAL A 1 174 ? 9.592 6.551 6.757 1.00 71.44 174 VAL A C 1
ATOM 1391 O O . VAL A 1 174 ? 10.597 6.677 6.057 1.00 71.44 174 VAL A O 1
ATOM 1394 N N . GLN A 1 175 ? 8.388 6.380 6.232 1.00 73.94 175 GLN A N 1
ATOM 1395 C CA . GLN A 1 175 ? 8.187 6.174 4.817 1.00 73.94 175 GLN A CA 1
ATOM 1396 C C . 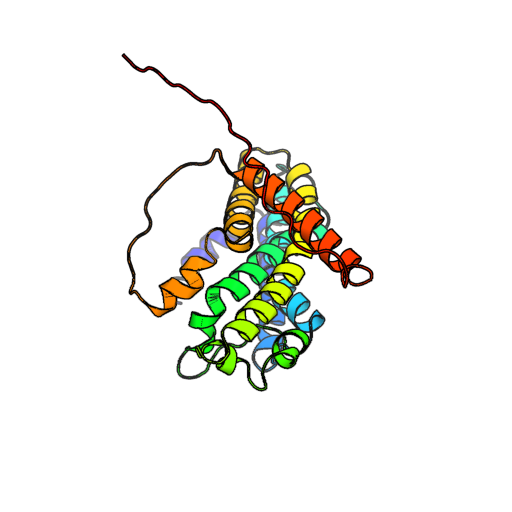GLN A 1 175 ? 8.343 7.449 3.975 1.00 73.94 175 GLN A C 1
ATOM 1398 O O . GLN A 1 175 ? 8.909 7.410 2.876 1.00 73.94 175 GLN A O 1
ATOM 1403 N N . CYS A 1 176 ? 7.940 8.598 4.519 1.00 70.50 176 CYS A N 1
ATOM 1404 C CA . CYS A 1 176 ? 8.232 9.909 3.944 1.00 70.50 176 CYS A CA 1
ATOM 1405 C C . CYS A 1 176 ? 9.744 10.149 3.822 1.00 70.50 176 CYS A C 1
ATOM 1407 O O . CYS A 1 176 ? 10.208 10.554 2.759 1.00 70.50 176 CYS A O 1
ATOM 1409 N N . LEU A 1 177 ? 10.521 9.843 4.868 1.00 61.59 177 LEU A N 1
ATOM 1410 C CA . LEU A 1 177 ? 11.986 9.985 4.870 1.00 61.59 177 LEU A CA 1
ATOM 1411 C C . LEU A 1 177 ? 12.676 9.112 3.816 1.00 61.59 177 LEU A C 1
ATOM 1413 O O . LEU A 1 177 ? 13.667 9.513 3.206 1.00 61.59 177 LEU A O 1
ATOM 1417 N N . LEU A 1 178 ? 12.161 7.902 3.597 1.00 61.72 178 LEU A N 1
ATOM 1418 C CA . LEU A 1 178 ? 12.674 7.008 2.559 1.00 61.72 178 LEU A CA 1
ATOM 1419 C C . LEU A 1 178 ? 12.387 7.545 1.153 1.00 61.72 178 LEU A C 1
ATOM 1421 O O . LEU A 1 178 ? 13.207 7.361 0.253 1.00 61.72 178 LEU A O 1
ATOM 1425 N N . SER A 1 179 ? 11.256 8.228 0.988 1.00 62.09 179 SER A N 1
ATOM 1426 C CA . SER A 1 179 ? 10.798 8.772 -0.293 1.00 62.09 179 SER A CA 1
ATOM 1427 C C . SER A 1 179 ? 11.453 10.119 -0.634 1.00 62.09 179 SER A C 1
ATOM 1429 O O . SER A 1 179 ? 11.615 10.440 -1.807 1.00 62.09 179 SER A O 1
ATOM 1431 N N . SER A 1 180 ? 11.893 10.895 0.364 1.00 57.91 180 SER A N 1
ATOM 1432 C CA . SER A 1 180 ? 12.463 12.245 0.204 1.00 57.91 180 SER A CA 1
ATOM 1433 C C . SER A 1 180 ? 13.963 12.291 -0.139 1.00 57.91 180 SER A C 1
ATOM 1435 O O . SER A 1 180 ? 14.612 13.326 -0.001 1.00 57.91 180 SER A O 1
ATOM 1437 N N . GLY A 1 181 ? 14.540 11.195 -0.638 1.00 52.00 181 GLY A N 1
ATOM 1438 C CA . GLY A 1 181 ? 15.891 11.200 -1.214 1.00 52.00 181 GLY A CA 1
ATOM 1439 C C . GLY A 1 181 ? 17.055 11.080 -0.220 1.00 52.00 181 GLY A C 1
ATOM 1440 O O . GLY A 1 181 ? 18.187 10.882 -0.655 1.00 52.00 181 GLY A O 1
ATOM 1441 N N . ALA A 1 182 ? 16.820 11.050 1.099 1.00 40.62 182 ALA A N 1
ATOM 1442 C CA . ALA A 1 182 ? 17.880 10.838 2.103 1.00 40.62 182 ALA A CA 1
ATOM 1443 C C . ALA A 1 182 ? 18.551 9.441 2.025 1.00 40.62 182 ALA A C 1
ATOM 1445 O O . ALA A 1 182 ? 19.568 9.181 2.666 1.00 40.62 182 ALA A O 1
ATOM 1446 N N . ARG A 1 183 ? 18.014 8.532 1.199 1.00 44.62 183 ARG A N 1
ATOM 1447 C CA . ARG A 1 183 ? 18.612 7.231 0.843 1.00 44.62 183 ARG A CA 1
ATOM 1448 C C . ARG A 1 183 ? 18.747 7.001 -0.663 1.00 44.62 183 ARG A C 1
ATOM 1450 O O . ARG A 1 183 ? 18.972 5.864 -1.067 1.00 44.62 183 ARG A O 1
ATOM 1457 N N . PHE A 1 184 ? 18.684 8.039 -1.499 1.00 40.03 184 PHE A N 1
ATOM 1458 C CA . PHE A 1 184 ? 18.943 7.890 -2.940 1.00 40.03 184 PHE A CA 1
ATOM 1459 C C . PHE A 1 184 ? 20.359 7.330 -3.203 1.00 40.03 184 PHE A C 1
ATOM 1461 O O . PHE A 1 184 ? 20.551 6.482 -4.071 1.00 40.03 184 PHE A O 1
ATOM 1468 N N . GLU A 1 185 ? 21.334 7.668 -2.347 1.00 38.19 185 GLU A N 1
ATOM 1469 C CA . GLU A 1 185 ? 22.678 7.065 -2.361 1.00 38.19 185 GLU A CA 1
ATOM 1470 C C . GLU A 1 185 ? 22.707 5.596 -1.893 1.00 38.19 185 GLU A C 1
ATOM 1472 O O . GLU A 1 185 ? 23.588 4.840 -2.292 1.00 38.19 185 GLU A O 1
ATOM 1477 N N . ARG A 1 186 ? 21.705 5.117 -1.137 1.00 37.78 186 ARG A N 1
ATOM 1478 C CA . ARG A 1 186 ? 21.567 3.684 -0.816 1.00 37.78 186 ARG A CA 1
ATOM 1479 C C . ARG A 1 186 ? 21.048 2.847 -1.979 1.00 37.78 186 ARG A C 1
ATOM 1481 O O . ARG A 1 186 ? 21.341 1.660 -1.980 1.00 37.78 186 ARG A O 1
ATOM 1488 N N . TYR A 1 187 ? 20.361 3.416 -2.971 1.00 38.47 187 TYR A N 1
ATOM 1489 C CA . TYR A 1 187 ? 20.039 2.678 -4.201 1.00 38.47 187 TYR A CA 1
ATOM 1490 C C . TYR A 1 187 ? 21.318 2.356 -4.999 1.00 38.47 187 TYR A C 1
ATOM 1492 O O . TYR A 1 187 ? 21.482 1.230 -5.462 1.00 38.47 187 TYR A O 1
ATOM 1500 N N . LYS A 1 188 ? 22.293 3.279 -5.028 1.00 33.78 188 LYS A N 1
ATOM 1501 C CA . LYS A 1 188 ? 23.660 3.003 -5.514 1.00 33.78 188 LYS A CA 1
ATOM 1502 C C . LYS A 1 188 ? 24.448 2.066 -4.582 1.00 33.78 188 LYS A C 1
ATOM 1504 O O . LYS A 1 188 ? 25.216 1.237 -5.059 1.00 33.78 188 LYS A O 1
ATOM 1509 N N . LEU A 1 189 ? 24.261 2.159 -3.260 1.00 29.00 189 LEU A N 1
ATOM 1510 C CA . LEU A 1 189 ? 24.991 1.339 -2.276 1.00 29.00 189 LEU A CA 1
ATOM 1511 C C . LEU A 1 189 ? 24.459 -0.103 -2.118 1.00 29.00 189 LEU A C 1
ATOM 1513 O O . LEU A 1 189 ? 25.237 -0.989 -1.763 1.00 29.00 189 LEU A O 1
ATOM 1517 N N . ARG A 1 190 ? 23.171 -0.378 -2.385 1.00 36.16 190 ARG A N 1
ATOM 1518 C CA . ARG A 1 190 ? 22.584 -1.740 -2.336 1.00 36.16 190 ARG A CA 1
ATOM 1519 C C . ARG A 1 190 ? 23.096 -2.631 -3.470 1.00 36.16 190 ARG A C 1
ATOM 1521 O O . ARG A 1 190 ? 23.137 -3.842 -3.296 1.00 36.16 190 ARG A O 1
ATOM 1528 N N . LEU A 1 191 ? 23.578 -2.039 -4.566 1.00 35.53 191 LEU A N 1
ATOM 1529 C CA . LEU A 1 191 ? 24.370 -2.737 -5.584 1.00 35.53 191 LEU A CA 1
ATOM 1530 C C . LEU A 1 191 ? 25.774 -3.129 -5.088 1.00 35.53 191 LEU A C 1
ATOM 1532 O O . LEU A 1 191 ? 26.469 -3.865 -5.783 1.00 35.53 191 LEU A O 1
ATOM 1536 N N . ARG A 1 192 ? 26.213 -2.669 -3.903 1.00 28.83 192 ARG A N 1
ATOM 1537 C CA . ARG A 1 192 ? 27.568 -2.935 -3.403 1.00 28.83 192 ARG A CA 1
ATOM 1538 C C . ARG A 1 192 ? 27.713 -3.726 -2.110 1.00 28.83 192 ARG A C 1
ATOM 1540 O O . ARG A 1 192 ? 28.720 -4.414 -2.043 1.00 28.83 192 ARG A O 1
ATOM 1547 N N . PHE A 1 193 ? 26.817 -3.730 -1.117 1.00 25.03 193 PHE A N 1
ATOM 1548 C CA . PHE A 1 193 ? 27.124 -4.495 0.110 1.00 25.03 193 PHE A CA 1
ATOM 1549 C C . PHE A 1 193 ? 25.958 -5.176 0.838 1.00 25.03 193 PHE A C 1
ATOM 1551 O O . PHE A 1 193 ? 24.861 -4.656 1.026 1.00 25.03 193 PHE A O 1
ATOM 1558 N N . ARG A 1 194 ? 26.311 -6.391 1.262 1.00 28.06 194 ARG A N 1
ATOM 1559 C CA . ARG A 1 194 ? 25.645 -7.407 2.073 1.00 28.06 194 ARG A CA 1
ATOM 1560 C C . ARG A 1 194 ? 25.268 -6.876 3.471 1.00 28.06 194 ARG A C 1
ATOM 1562 O O . ARG A 1 194 ? 26.095 -6.278 4.140 1.00 28.06 194 ARG A O 1
ATOM 1569 N N . LYS A 1 195 ? 24.022 -7.161 3.872 1.00 31.83 195 LYS A N 1
ATOM 1570 C CA . LYS A 1 195 ? 23.444 -7.349 5.225 1.00 31.83 195 LYS A CA 1
ATOM 1571 C C . LYS A 1 195 ? 24.283 -6.870 6.430 1.00 31.83 195 LYS A C 1
ATOM 1573 O O . LYS A 1 195 ? 25.191 -7.582 6.832 1.00 31.83 195 LYS A O 1
ATOM 1578 N N . GLU A 1 196 ? 23.863 -5.788 7.097 1.00 26.06 196 GLU A N 1
ATOM 1579 C CA . GLU A 1 196 ? 24.171 -5.546 8.518 1.00 26.06 196 GLU A CA 1
ATOM 1580 C C . GLU A 1 196 ? 23.110 -4.671 9.227 1.00 26.06 196 GLU A C 1
ATOM 1582 O O . GLU A 1 196 ? 22.319 -3.981 8.587 1.00 26.06 196 GLU A O 1
ATOM 1587 N N . ARG A 1 197 ? 23.062 -4.844 10.553 1.00 26.50 197 ARG A N 1
ATOM 1588 C CA . ARG A 1 197 ? 21.969 -4.680 11.535 1.00 26.50 197 ARG A CA 1
ATOM 1589 C C . ARG A 1 197 ? 21.355 -3.276 11.697 1.00 26.50 197 ARG A C 1
ATOM 1591 O O . ARG A 1 197 ? 22.018 -2.263 11.517 1.00 26.50 197 ARG A O 1
ATOM 1598 N N . PHE A 1 198 ? 20.089 -3.271 12.125 1.00 28.95 198 PHE A N 1
ATOM 1599 C CA . PHE A 1 198 ? 19.385 -2.152 12.760 1.00 28.95 198 PHE A CA 1
ATOM 1600 C C . PHE A 1 198 ? 19.566 -2.241 14.280 1.00 28.95 198 PHE A C 1
ATOM 1602 O O . PHE A 1 198 ? 19.339 -3.317 14.821 1.00 28.95 198 PHE A O 1
ATOM 1609 N N . ASP A 1 199 ? 19.884 -1.125 14.937 1.00 27.78 199 ASP A N 1
ATOM 1610 C CA . ASP A 1 199 ? 19.481 -0.859 16.322 1.00 27.78 199 ASP A CA 1
ATOM 1611 C C . ASP A 1 199 ? 19.285 0.656 16.529 1.00 27.78 199 ASP A C 1
ATOM 1613 O O . ASP A 1 199 ? 20.091 1.460 16.064 1.00 27.78 199 ASP A O 1
ATOM 1617 N N . SER A 1 200 ? 18.146 0.971 17.162 1.00 38.47 200 SER A N 1
ATOM 1618 C CA . SER A 1 200 ? 17.747 2.159 17.948 1.00 38.47 200 SER A CA 1
ATOM 1619 C C . SER A 1 200 ? 18.216 3.576 17.562 1.00 38.47 200 SER A C 1
ATOM 1621 O O . SER A 1 200 ? 19.398 3.871 17.683 1.00 38.47 200 SER A O 1
ATOM 1623 N N . ASP A 1 201 ? 17.263 4.489 17.291 1.00 31.02 201 ASP A N 1
ATOM 1624 C CA . ASP A 1 201 ? 17.238 5.839 17.909 1.00 31.02 201 ASP A CA 1
ATOM 1625 C C . ASP A 1 201 ? 15.897 6.603 17.692 1.00 31.02 201 ASP A C 1
ATOM 1627 O O . ASP A 1 201 ? 15.097 6.190 16.846 1.00 31.02 201 ASP A O 1
ATOM 1631 N N . PRO A 1 202 ? 15.577 7.636 18.516 1.00 37.97 202 PRO A N 1
ATOM 1632 C CA . PRO A 1 202 ? 14.223 7.893 19.009 1.00 37.97 202 PRO A CA 1
ATOM 1633 C C . PRO A 1 202 ? 13.414 8.972 18.261 1.00 37.97 202 PRO A C 1
ATOM 1635 O O . PRO A 1 202 ? 13.854 9.650 17.342 1.00 37.97 202 PRO A O 1
ATOM 1638 N N . LEU A 1 203 ? 12.177 9.107 18.741 1.00 38.84 203 LEU A N 1
ATOM 1639 C CA . LEU A 1 203 ? 10.945 9.661 18.174 1.00 38.84 203 LEU A CA 1
ATOM 1640 C C . LEU A 1 203 ? 10.736 11.191 17.908 1.00 38.84 203 LEU A C 1
ATOM 1642 O O . LEU A 1 203 ? 9.599 11.510 17.555 1.00 38.84 203 LEU A O 1
ATOM 1646 N N . PRO A 1 204 ? 11.664 12.173 18.032 1.00 32.41 204 PRO A N 1
ATOM 1647 C CA . PRO A 1 204 ? 11.287 13.592 17.836 1.00 32.41 204 PRO A CA 1
ATOM 1648 C C . PRO A 1 204 ? 11.162 14.107 16.381 1.00 32.41 204 PRO A C 1
ATOM 1650 O O . PRO A 1 204 ? 10.633 15.196 16.173 1.00 32.41 204 PRO A O 1
ATOM 1653 N N . GLU A 1 205 ? 11.614 13.376 15.356 1.00 39.56 205 GLU A N 1
ATOM 1654 C CA . GLU A 1 205 ? 11.756 13.910 13.978 1.00 39.56 205 GLU A CA 1
ATOM 1655 C C . GLU A 1 205 ? 10.539 13.699 13.049 1.00 39.56 205 GLU A C 1
ATOM 1657 O O . GLU A 1 205 ? 10.523 14.169 11.903 1.00 39.56 205 GLU A O 1
ATOM 1662 N N . GLY A 1 206 ? 9.490 13.018 13.522 1.00 38.62 206 GLY A N 1
ATOM 1663 C CA . GLY A 1 206 ? 8.359 12.605 12.680 1.00 38.62 206 GLY A CA 1
ATOM 1664 C C . GLY A 1 206 ? 7.553 13.769 12.088 1.00 38.62 206 GLY A C 1
ATOM 1665 O O . GLY A 1 206 ? 7.248 13.771 10.896 1.00 38.62 206 GLY A O 1
ATOM 1666 N N . ILE A 1 207 ? 7.271 14.806 12.886 1.00 37.59 207 ILE A N 1
ATOM 1667 C CA . ILE A 1 207 ? 6.482 15.978 12.453 1.00 37.59 207 ILE A CA 1
ATOM 1668 C C . ILE A 1 207 ? 7.284 16.859 11.481 1.00 37.59 207 ILE A C 1
ATOM 1670 O O . ILE A 1 207 ? 6.740 17.345 10.484 1.00 37.59 207 ILE A O 1
ATOM 1674 N N . ALA A 1 208 ? 8.590 17.021 11.714 1.00 32.47 208 ALA A N 1
ATOM 1675 C CA . ALA A 1 208 ? 9.476 17.744 10.801 1.00 32.47 208 ALA A CA 1
ATOM 1676 C C . ALA A 1 208 ? 9.593 17.026 9.444 1.00 32.47 208 ALA A C 1
ATOM 1678 O O . ALA A 1 208 ? 9.545 17.673 8.399 1.00 32.47 208 ALA A O 1
ATOM 1679 N N . SER A 1 209 ? 9.644 15.691 9.450 1.00 43.66 209 SER A N 1
ATOM 1680 C CA . SER A 1 209 ? 9.705 14.858 8.240 1.00 43.66 209 SER A CA 1
ATOM 1681 C C . SER A 1 209 ? 8.407 14.870 7.432 1.00 43.66 209 SER A C 1
ATOM 1683 O O . SER A 1 209 ? 8.439 14.949 6.206 1.00 43.66 209 SER A O 1
ATOM 1685 N N . LEU A 1 210 ? 7.256 14.857 8.106 1.00 43.72 210 LEU A N 1
ATOM 1686 C CA . LEU A 1 210 ? 5.942 15.015 7.477 1.00 43.72 210 LEU A CA 1
ATOM 1687 C C . LEU A 1 210 ? 5.766 16.421 6.880 1.00 43.72 210 LEU A C 1
ATOM 1689 O O . LEU A 1 210 ? 5.271 16.575 5.762 1.00 43.72 210 LEU A O 1
ATOM 1693 N N . THR A 1 211 ? 6.267 17.448 7.571 1.00 41.09 211 THR A N 1
ATOM 1694 C CA . THR A 1 211 ? 6.305 18.823 7.052 1.00 41.09 211 THR A CA 1
ATOM 1695 C C . THR A 1 211 ? 7.226 18.924 5.835 1.00 41.09 211 THR A C 1
ATOM 1697 O O . THR A 1 211 ? 6.838 19.524 4.830 1.00 41.09 211 THR A O 1
ATOM 1700 N N . ALA A 1 212 ? 8.399 18.285 5.872 1.00 40.78 212 ALA A N 1
ATOM 1701 C CA . ALA A 1 212 ? 9.310 18.189 4.735 1.00 40.78 212 ALA A CA 1
ATOM 1702 C C . ALA A 1 212 ? 8.662 17.456 3.552 1.00 40.78 212 ALA A C 1
ATOM 1704 O O . ALA A 1 212 ? 8.775 17.927 2.427 1.00 40.78 212 ALA A O 1
ATOM 1705 N N . CYS A 1 213 ? 7.892 16.392 3.796 1.00 48.78 213 CYS A N 1
ATOM 1706 C CA . CYS A 1 213 ? 7.128 15.692 2.764 1.00 48.78 213 CYS A CA 1
ATOM 1707 C C . CYS A 1 213 ? 6.036 16.581 2.148 1.00 48.78 213 CYS A C 1
ATOM 1709 O O . CYS A 1 213 ? 5.916 16.654 0.927 1.00 48.78 213 CYS A O 1
ATOM 1711 N N . SER A 1 214 ? 5.313 17.364 2.961 1.00 48.59 214 SER A N 1
ATOM 1712 C CA . SER A 1 214 ? 4.369 18.378 2.459 1.00 48.59 214 SER A CA 1
ATOM 1713 C C . SER A 1 214 ? 5.063 19.449 1.602 1.00 48.59 214 SER A C 1
ATOM 1715 O O . SER A 1 214 ? 4.470 20.003 0.672 1.00 48.59 214 SER A O 1
ATOM 1717 N N . TYR A 1 215 ? 6.326 19.757 1.911 1.00 42.03 215 TYR A N 1
ATOM 1718 C CA . TYR A 1 215 ? 7.152 20.702 1.167 1.00 42.03 215 TYR A CA 1
ATOM 1719 C C . TYR A 1 215 ? 7.651 20.081 -0.143 1.00 42.03 215 TYR A C 1
ATOM 1721 O O . TYR A 1 215 ? 7.562 20.725 -1.184 1.00 42.03 215 TYR A O 1
ATOM 1729 N N . SER A 1 216 ? 8.082 18.816 -0.119 1.00 41.88 216 SER A N 1
ATOM 1730 C CA . SER A 1 216 ? 8.452 18.022 -1.294 1.00 41.88 216 SER A CA 1
ATOM 1731 C C . SER A 1 216 ? 7.266 17.792 -2.231 1.00 41.88 216 SER A C 1
ATOM 1733 O O . SER A 1 216 ? 7.436 17.920 -3.434 1.00 41.88 216 SER A O 1
ATOM 1735 N N . HIS A 1 217 ? 6.058 17.554 -1.715 1.00 46.91 217 HIS A N 1
ATOM 1736 C CA . HIS A 1 217 ? 4.831 17.463 -2.513 1.00 46.91 217 HIS A CA 1
ATOM 1737 C C . HIS A 1 217 ? 4.459 18.820 -3.137 1.00 46.91 217 HIS A C 1
ATOM 1739 O O . HIS A 1 217 ? 4.182 18.900 -4.332 1.00 46.91 217 HIS A O 1
ATOM 1745 N N . ARG A 1 218 ? 4.555 19.925 -2.378 1.00 44.59 218 ARG A N 1
ATOM 1746 C CA . ARG A 1 218 ? 4.424 21.287 -2.938 1.00 44.59 218 ARG A CA 1
ATOM 1747 C C . ARG A 1 218 ? 5.493 21.593 -3.992 1.00 44.59 218 ARG A C 1
ATOM 1749 O O . ARG A 1 218 ? 5.212 22.309 -4.951 1.00 44.59 218 ARG A O 1
ATOM 1756 N N . TYR A 1 219 ? 6.702 21.063 -3.828 1.00 34.69 219 TYR A N 1
ATOM 1757 C CA . TYR A 1 219 ? 7.797 21.189 -4.786 1.00 34.69 219 TYR A CA 1
ATOM 1758 C C . TYR A 1 219 ? 7.572 20.324 -6.040 1.00 34.69 219 TYR A C 1
ATOM 1760 O O . TYR A 1 219 ? 7.769 20.817 -7.145 1.00 34.69 219 TYR A O 1
ATOM 1768 N N . ALA A 1 220 ? 7.064 19.097 -5.896 1.00 38.06 220 ALA A N 1
ATOM 1769 C CA . ALA A 1 220 ? 6.685 18.212 -6.999 1.00 38.06 220 ALA A CA 1
ATOM 1770 C C . ALA A 1 220 ? 5.520 18.793 -7.824 1.00 38.06 220 ALA A C 1
ATOM 1772 O O . ALA A 1 220 ? 5.640 18.894 -9.042 1.00 38.06 220 ALA A O 1
ATOM 1773 N N . ARG A 1 221 ? 4.467 19.333 -7.181 1.00 42.62 221 ARG A N 1
ATOM 1774 C CA . ARG A 1 221 ? 3.406 20.093 -7.882 1.00 42.62 221 ARG A CA 1
ATOM 1775 C C . ARG A 1 221 ? 3.951 21.319 -8.624 1.00 42.62 221 ARG A C 1
ATOM 1777 O O . ARG A 1 221 ? 3.461 21.664 -9.696 1.00 42.62 221 ARG A O 1
ATOM 1784 N N . LYS A 1 222 ? 4.972 21.996 -8.079 1.00 35.44 222 LYS A N 1
ATOM 1785 C CA . LYS A 1 222 ? 5.661 23.092 -8.785 1.00 35.44 222 LYS A CA 1
ATOM 1786 C C . LYS A 1 222 ? 6.461 22.601 -9.995 1.00 35.44 222 LYS A C 1
ATOM 1788 O O . LYS A 1 222 ? 6.580 23.361 -10.950 1.00 35.44 222 LYS A O 1
ATOM 1793 N N . GLN A 1 223 ? 6.983 21.373 -9.980 1.00 33.44 223 GLN A N 1
ATOM 1794 C CA . GLN A 1 223 ? 7.638 20.772 -11.146 1.00 33.44 223 GLN A CA 1
ATOM 1795 C C . GLN A 1 223 ? 6.631 20.348 -12.229 1.00 33.44 223 GLN A C 1
ATOM 1797 O O . GLN A 1 223 ? 6.908 20.575 -13.404 1.00 33.44 223 GLN A O 1
ATOM 1802 N N . GLU A 1 224 ? 5.437 19.861 -11.870 1.00 33.12 224 GLU A N 1
ATOM 1803 C CA . GLU A 1 224 ? 4.345 19.619 -12.836 1.00 33.12 224 GLU A CA 1
ATOM 1804 C C . GLU A 1 224 ? 3.847 20.919 -13.499 1.00 33.12 224 GLU A C 1
ATOM 1806 O O . GLU A 1 224 ? 3.593 20.947 -14.701 1.00 33.12 224 GLU A O 1
ATOM 1811 N N . LEU A 1 225 ? 3.804 22.033 -12.758 1.00 30.03 225 LEU A N 1
ATOM 1812 C CA . LEU A 1 225 ? 3.489 23.367 -13.299 1.00 30.03 225 LEU A CA 1
ATOM 1813 C C . LEU A 1 225 ? 4.653 24.027 -14.069 1.00 30.03 225 LEU A C 1
ATOM 1815 O O . LEU A 1 225 ? 4.466 25.080 -14.677 1.00 30.03 225 LEU A O 1
ATOM 1819 N N . SER A 1 226 ? 5.850 23.433 -14.069 1.00 27.91 226 SER A N 1
ATOM 1820 C CA . SER A 1 226 ? 7.048 23.993 -14.715 1.00 27.91 226 SER A CA 1
ATOM 1821 C C . SER A 1 226 ? 7.269 23.506 -16.152 1.00 27.91 226 SER A C 1
ATOM 1823 O O . SER A 1 226 ? 8.208 23.969 -16.807 1.00 27.91 226 SER A O 1
ATOM 1825 N N . PHE A 1 227 ? 6.422 22.628 -16.692 1.00 27.06 227 PHE A N 1
ATOM 1826 C CA . PHE A 1 227 ? 6.587 22.126 -18.063 1.00 27.06 227 PHE A CA 1
ATOM 1827 C C . PHE A 1 227 ? 6.259 23.142 -19.174 1.00 27.06 227 PHE A C 1
ATOM 1829 O O . PHE A 1 227 ? 6.345 22.797 -20.351 1.00 27.06 227 PHE A O 1
ATOM 1836 N N . SER A 1 228 ? 5.949 24.403 -18.843 1.00 31.56 228 SER A N 1
ATOM 1837 C CA . SER A 1 228 ? 5.689 25.446 -19.845 1.00 31.56 228 SER A CA 1
ATOM 1838 C C . SER A 1 228 ? 6.667 26.624 -19.878 1.00 31.56 228 SER A C 1
ATOM 1840 O O . SER A 1 228 ? 6.485 27.471 -20.745 1.00 31.56 228 SER A O 1
ATOM 1842 N N . HIS A 1 229 ? 7.697 26.729 -19.025 1.00 28.78 229 HIS A N 1
ATOM 1843 C CA . HIS A 1 229 ? 8.653 27.855 -19.112 1.00 28.78 229 HIS A CA 1
ATOM 1844 C C . HIS A 1 229 ? 9.987 27.586 -18.388 1.00 28.78 229 HIS A C 1
ATOM 1846 O O . HIS A 1 229 ? 10.163 27.997 -17.247 1.00 28.78 229 HIS A O 1
ATOM 1852 N N . ALA A 1 230 ? 10.955 26.941 -19.050 1.00 26.64 230 ALA A N 1
ATOM 1853 C CA . ALA A 1 230 ? 12.377 27.035 -18.670 1.00 26.64 230 ALA A CA 1
ATOM 1854 C C . ALA A 1 230 ? 13.316 26.515 -19.779 1.00 26.64 230 ALA A C 1
ATOM 1856 O O . ALA A 1 230 ? 14.150 25.647 -19.546 1.00 26.64 230 ALA A O 1
ATOM 1857 N N . LEU A 1 231 ? 13.199 27.048 -21.003 1.00 26.73 231 LEU A N 1
ATOM 1858 C CA . LEU A 1 231 ? 14.245 26.907 -22.035 1.00 26.73 231 LEU A CA 1
ATOM 1859 C C . LEU A 1 231 ? 15.239 28.080 -22.049 1.00 26.73 231 LEU A C 1
ATOM 1861 O O . LEU A 1 231 ? 16.143 28.122 -22.874 1.00 26.73 231 LEU A O 1
ATOM 1865 N N . TYR A 1 232 ? 15.123 29.022 -21.116 1.00 29.58 232 TYR A N 1
ATOM 1866 C CA . TYR A 1 232 ? 16.049 30.139 -20.994 1.00 29.58 232 TYR A CA 1
ATOM 1867 C C . TYR A 1 232 ? 16.236 30.461 -19.519 1.00 29.58 232 TYR A C 1
ATOM 1869 O O . TYR A 1 232 ? 15.296 30.927 -18.889 1.00 29.58 232 TYR A O 1
ATOM 1877 N N . LEU A 1 233 ? 17.424 30.176 -18.979 1.00 27.62 233 LEU A N 1
ATOM 1878 C CA . LEU A 1 233 ? 18.226 31.066 -18.125 1.00 27.62 233 LEU A CA 1
ATOM 1879 C C . LEU A 1 233 ? 19.465 30.299 -17.620 1.00 27.62 233 LEU A C 1
ATOM 1881 O O . LEU A 1 233 ? 19.371 29.206 -17.066 1.00 27.62 233 LEU A O 1
ATOM 1885 N N . LYS A 1 234 ? 20.646 30.869 -17.891 1.00 28.00 234 LYS A N 1
ATOM 1886 C CA . LYS A 1 234 ? 21.974 30.360 -17.507 1.00 28.00 234 LYS A CA 1
ATOM 1887 C C . LYS A 1 234 ? 22.166 30.371 -15.977 1.00 28.00 234 LYS A C 1
ATOM 1889 O O . LYS A 1 234 ? 21.565 31.211 -15.313 1.00 28.00 234 LYS A O 1
ATOM 1894 N N . PRO A 1 235 ? 23.046 29.514 -15.425 1.00 30.20 235 PRO A N 1
ATOM 1895 C CA . PRO A 1 235 ? 23.351 29.509 -13.999 1.00 30.20 235 PRO A CA 1
ATOM 1896 C C . PRO A 1 235 ? 24.273 30.678 -13.636 1.00 30.20 235 PRO A C 1
ATOM 1898 O O . PRO A 1 235 ? 25.352 30.811 -14.216 1.00 30.20 235 PRO A O 1
ATOM 1901 N N . ASP A 1 236 ? 23.864 31.486 -12.657 1.00 29.36 236 ASP A N 1
ATOM 1902 C CA . ASP A 1 236 ? 24.733 32.467 -12.009 1.00 29.36 236 ASP A CA 1
ATOM 1903 C C . ASP A 1 236 ? 25.317 31.851 -10.729 1.00 29.36 236 ASP A C 1
ATOM 1905 O O . ASP A 1 236 ? 24.593 31.421 -9.825 1.00 29.36 236 ASP A O 1
ATOM 1909 N N . LYS A 1 237 ? 26.643 31.721 -10.705 1.00 33.75 237 LYS A N 1
ATOM 1910 C CA . LYS A 1 237 ? 27.422 31.219 -9.575 1.00 33.75 237 LYS A CA 1
ATOM 1911 C C . LYS A 1 237 ? 27.801 32.432 -8.741 1.00 33.75 237 LYS A C 1
ATOM 1913 O O . LYS A 1 237 ? 28.795 33.043 -9.077 1.00 33.75 237 LYS A O 1
ATOM 1918 N N . ASP A 1 238 ? 27.022 32.769 -7.717 1.00 33.59 238 ASP A N 1
ATOM 1919 C CA . ASP A 1 238 ? 27.500 33.478 -6.518 1.00 33.59 238 ASP A CA 1
ATOM 1920 C C . ASP A 1 238 ? 26.326 33.798 -5.586 1.00 33.59 238 ASP A C 1
ATOM 1922 O O . ASP A 1 238 ? 25.621 34.792 -5.751 1.00 33.59 238 ASP A O 1
ATOM 1926 N N . ARG A 1 239 ? 26.113 32.937 -4.582 1.00 29.02 239 ARG A N 1
ATOM 1927 C CA . ARG A 1 239 ? 25.502 33.281 -3.281 1.00 29.02 239 ARG A CA 1
ATOM 1928 C C . ARG A 1 239 ? 25.658 32.106 -2.313 1.00 29.02 239 ARG A C 1
ATOM 1930 O O . ARG A 1 239 ? 24.738 31.333 -2.064 1.00 29.02 239 ARG A O 1
ATOM 1937 N N . MET A 1 240 ? 26.866 31.987 -1.763 1.00 28.09 240 MET A N 1
ATOM 1938 C CA . MET A 1 240 ? 27.096 31.370 -0.456 1.00 28.09 240 MET A CA 1
ATOM 1939 C C . MET A 1 240 ? 26.372 32.210 0.605 1.00 28.09 240 MET A C 1
ATOM 1941 O O . MET A 1 240 ? 26.705 33.379 0.788 1.00 28.09 240 MET A O 1
ATOM 1945 N N . PHE A 1 241 ? 25.414 31.626 1.324 1.00 29.12 241 PHE A N 1
ATOM 1946 C CA . PHE A 1 241 ? 24.918 32.196 2.577 1.00 29.12 241 PHE A CA 1
ATOM 1947 C C . PHE A 1 241 ? 25.504 31.413 3.753 1.00 29.12 241 PHE A C 1
ATOM 1949 O O . PHE A 1 241 ? 25.203 30.240 3.961 1.00 29.12 241 PHE A O 1
ATOM 1956 N N . HIS A 1 242 ? 26.372 32.096 4.497 1.00 28.33 242 HIS A N 1
ATOM 1957 C CA . HIS A 1 242 ? 26.865 31.715 5.815 1.00 28.33 242 HIS A CA 1
ATOM 1958 C C . HIS A 1 242 ? 25.721 31.694 6.843 1.00 28.33 242 HIS A C 1
ATOM 1960 O O . HIS A 1 242 ? 24.918 32.624 6.890 1.00 28.33 242 HIS A O 1
ATOM 1966 N N . LEU A 1 243 ? 25.705 30.691 7.725 1.00 26.59 243 LEU A N 1
ATOM 1967 C CA . LEU A 1 243 ? 24.948 30.703 8.984 1.00 26.59 243 LEU A CA 1
ATOM 1968 C C . LEU A 1 243 ? 25.928 30.505 10.158 1.00 26.59 243 LEU A C 1
ATOM 1970 O O . LEU A 1 243 ? 26.775 29.613 10.074 1.00 26.59 243 LEU A O 1
ATOM 1974 N N . PRO A 1 244 ? 25.855 31.308 11.239 1.00 31.22 244 PRO A N 1
ATOM 1975 C CA . PRO A 1 244 ? 26.745 31.185 12.384 1.00 31.22 244 PRO A CA 1
ATOM 1976 C C . PRO A 1 244 ? 26.090 30.354 13.496 1.00 31.22 244 PRO A C 1
ATOM 1978 O O . PRO A 1 244 ? 25.048 30.733 14.017 1.00 31.22 244 PRO A O 1
ATOM 1981 N N . TYR A 1 245 ? 26.734 29.272 13.931 1.00 29.56 245 TYR A N 1
ATOM 1982 C CA . TYR A 1 245 ? 26.467 28.672 15.242 1.00 29.56 245 TYR A CA 1
ATOM 1983 C C . TYR A 1 245 ? 27.798 28.329 15.919 1.00 29.56 245 TYR A C 1
ATOM 1985 O O . TYR A 1 245 ? 28.505 27.410 15.515 1.00 29.56 245 TYR A O 1
ATOM 1993 N N . ARG A 1 246 ? 28.152 29.114 16.946 1.00 26.67 246 ARG A N 1
ATOM 1994 C CA . ARG A 1 246 ? 29.156 28.764 17.960 1.00 26.67 246 ARG A CA 1
ATOM 1995 C C . ARG A 1 246 ? 28.426 28.073 19.110 1.00 26.67 246 ARG A C 1
ATOM 1997 O O . ARG A 1 246 ? 27.531 28.679 19.689 1.00 26.67 246 ARG A O 1
ATOM 2004 N N . PHE A 1 247 ? 28.859 26.874 19.482 1.00 28.33 247 PHE A N 1
ATOM 2005 C CA . PHE A 1 247 ? 28.598 26.296 20.800 1.00 28.33 247 PHE A CA 1
ATOM 2006 C C . PHE A 1 247 ? 29.933 26.181 21.546 1.00 28.33 247 PHE A C 1
ATOM 2008 O O . PHE A 1 247 ? 30.878 25.574 21.046 1.00 28.33 247 PHE A O 1
ATOM 2015 N N . HIS A 1 248 ? 30.012 26.803 22.723 1.00 27.34 248 HIS A N 1
ATOM 2016 C CA . HIS A 1 248 ? 31.010 26.502 23.747 1.00 27.34 248 HIS A CA 1
ATOM 2017 C C . HIS A 1 248 ? 30.377 25.528 24.745 1.00 27.34 248 HIS A C 1
ATOM 2019 O O . HIS A 1 248 ? 29.245 25.742 25.173 1.00 27.34 248 HIS A O 1
ATOM 2025 N N . CYS A 1 249 ? 31.122 24.488 25.110 1.00 25.16 249 CYS A N 1
ATOM 2026 C CA . CYS A 1 249 ? 30.830 23.573 26.210 1.00 25.16 249 CYS A CA 1
ATOM 2027 C C . CYS A 1 249 ? 31.947 23.749 27.259 1.00 25.16 249 CYS A C 1
ATOM 2029 O O . CYS A 1 249 ? 33.088 23.962 26.832 1.00 25.16 249 CYS A O 1
ATOM 2031 N N . PRO A 1 250 ? 31.668 23.709 28.574 1.00 47.75 250 PRO A N 1
ATOM 2032 C CA . PRO A 1 250 ? 32.705 23.448 29.569 1.00 47.75 250 PRO A CA 1
ATOM 2033 C C . PRO A 1 250 ? 33.203 21.999 29.488 1.00 47.75 250 PRO A C 1
ATOM 2035 O O . PRO A 1 250 ? 32.401 21.117 29.095 1.00 47.75 250 PRO A O 1
#

Foldseek 3Di:
DVPVVVVVVVLVVDDPQLNVLCVVLVVQLVVLVVVCPPDAQADPVSLLSNLCSPFLSVLQSVLSVCVVVVQADRDDSVLSSLLSLLLVLLCCLVCVVVQQPDPPDHHHSQHNVQLVVQDVDSNVLLDPVSVVSVVVSSVVSLLSSLVSLVSLVVVLVRGDDPVVSCVSQVSVLVSLCSSLCPCVVVVVVVVPDDDDDDDDDDDDCRVVSSVVSVVVNVVVVVVVVPPPDDPDDDDDPDDDDDDDDDDDDD

Secondary structure (DSSP, 8-state):
-TTHHHHHHHHHTS-HHHHHHHHHHHHHHHHHHHHTSS----SHHHHHHHHIIIIIHHHHHHHHHHHHTTSS----HHHHHHHHHHHHHHHHHHHHHHHHT-SSS----S-HHHHTTT-SSGGGGGSGGGHHHHHHHHHHHHHHHHTTHHHHHHHHHT---HHHHHHHHHHHHHHHHHHTTTTHHHHHHHTT----------STTHHHHHHHHHHHHHHHHHHHTTTTS-S--PPP--------------

Radius of gyration: 21.44 Å; chains: 1; bounding box: 51×59×52 Å

Organism: NCBI:txid185542

pLDDT: mean 76.22, std 27.12, range [25.03, 98.5]